Protein AF-A0A7G7MBT9-F1 (afdb_monomer_lite)

InterPro domains:
  IPR026935 Butirosin biosynthesis protein H, N-terminal [PF14399] (1-78)
  IPR032369 Domain of unknown function DUF4872 [PF16169] (89-266)

Radius of gyration: 23.24 Å; chains: 1; bounding box: 64×52×59 Å

Organism: NCBI:txid37331

Sequence (323 aa):
MTEQFSANLGIAEEMRCTDDPVLGWEWVRDELDAGRPVLCWAEMAELPYLRVKMRMSRHDIVVIGYDDDAGTVVVVDNDRAESQTIGRDDLARARSAVGFPMPTRHTCFRLGFPDALPDLRMAVARACAEAVHGMSDPVPSMGPTAAVGAAGVAAFVADLDLWAEQFPGAALDRALFSLQVFVEKAGTGGGLFRRLQADFLADVGGWLGDPVVLEAAQVYRRLAETWSQTAAAAVGPAPAVDRLLAAVRRIAAALPALELDGVRKLAAVGQRPGPDCSVAAATVELWRADLVVDGVRRVGVLSQCGPCRVLGHPGELDGDEVA

pLDDT: mean 83.78, std 21.51, range [24.75, 98.69]

Foldseek 3Di:
DVVLLCVLWVKDKDKDFALDLVVLVVVQVVCLVVLHKKKAFFFLLLDPPDPDNDGARRAIKIWFWDDPVVQWTWIDHDVDPDIDIDHVVSRSNRQQDQDPPGGRRSIIMDIHHDQFTPDLLSSLLSVLVVLLCCQPPNDDDDDDDPDGHLVSLVVVLVCLVCLCVVQPDVRLLVVLQVLLCQQPPPPCVHLNVLLVQLVVLCVSCVVVVPVLSPVLSVLSVVSRVLSNQLSVLSDDDDDSVCSSPVGNSVSSVCNSVSSVVSSVSSNVSNPDDDDDDDDDGDRPQPFDFDDQDPNMGGGDGPDPPDPPPPPDDDDDDDDDDDD

Structure (mmCIF, N/CA/C/O backbone):
data_AF-A0A7G7MBT9-F1
#
_entry.id   AF-A0A7G7MBT9-F1
#
loop_
_atom_site.group_PDB
_atom_site.id
_atom_site.type_symbol
_atom_site.label_atom_id
_atom_site.label_alt_id
_atom_site.label_comp_id
_atom_site.label_asym_id
_atom_site.label_entity_id
_atom_site.label_seq_id
_atom_site.pdbx_PDB_ins_code
_atom_site.Cartn_x
_atom_site.Cartn_y
_atom_site.Cartn_z
_atom_site.occupancy
_atom_site.B_iso_or_equiv
_atom_site.auth_seq_id
_atom_site.auth_comp_id
_atom_site.auth_asym_id
_atom_site.auth_atom_id
_atom_site.pdbx_PDB_model_num
ATOM 1 N N . MET A 1 1 ? 8.997 -5.703 0.461 1.00 70.38 1 MET A N 1
ATOM 2 C CA . MET A 1 1 ? 7.858 -5.821 -0.474 1.00 70.38 1 MET A CA 1
ATOM 3 C C . MET A 1 1 ? 8.353 -6.250 -1.849 1.00 70.38 1 MET A C 1
ATOM 5 O O . MET A 1 1 ? 7.983 -7.340 -2.253 1.00 70.38 1 MET A O 1
ATOM 9 N N . THR A 1 2 ? 9.228 -5.481 -2.513 1.00 83.75 2 THR A N 1
ATOM 10 C CA . THR A 1 2 ? 9.809 -5.829 -3.830 1.00 83.75 2 THR A CA 1
ATOM 11 C C . THR A 1 2 ? 10.476 -7.205 -3.860 1.00 83.75 2 THR A C 1
ATOM 13 O O . THR A 1 2 ? 10.191 -7.987 -4.759 1.00 83.75 2 THR A O 1
ATOM 16 N N . GLU A 1 3 ? 11.254 -7.544 -2.831 1.00 86.62 3 GLU A N 1
ATOM 17 C CA . GLU A 1 3 ? 11.905 -8.854 -2.690 1.00 86.62 3 GLU A CA 1
ATOM 18 C C . GLU A 1 3 ? 10.913 -10.026 -2.659 1.00 86.62 3 GLU A C 1
ATOM 20 O O . GLU A 1 3 ? 11.001 -10.943 -3.470 1.00 86.62 3 GLU A O 1
ATOM 25 N N . GLN A 1 4 ? 9.909 -9.972 -1.778 1.00 86.88 4 GLN A N 1
ATOM 26 C CA . GLN A 1 4 ? 8.868 -11.007 -1.673 1.00 86.88 4 GLN A CA 1
ATOM 27 C C . GLN A 1 4 ? 8.036 -11.118 -2.954 1.00 86.88 4 GLN A C 1
ATOM 29 O O . GLN A 1 4 ? 7.786 -12.217 -3.446 1.00 86.88 4 GLN A O 1
ATOM 34 N N . PHE A 1 5 ? 7.638 -9.979 -3.532 1.00 88.25 5 PHE A N 1
ATOM 35 C CA . PHE A 1 5 ? 6.946 -9.941 -4.821 1.00 88.25 5 PHE A CA 1
ATOM 36 C C . PHE A 1 5 ? 7.772 -10.639 -5.909 1.00 88.25 5 PHE A C 1
ATOM 38 O O . PHE A 1 5 ? 7.257 -11.502 -6.623 1.00 88.25 5 PHE A O 1
ATOM 45 N N . SER A 1 6 ? 9.065 -10.321 -5.981 1.00 91.75 6 SER A N 1
ATOM 46 C CA . SER A 1 6 ? 9.969 -10.875 -6.982 1.00 91.75 6 SER A CA 1
ATOM 47 C C . SER A 1 6 ? 10.186 -12.375 -6.776 1.00 91.75 6 SER A C 1
ATOM 49 O O . SER A 1 6 ? 10.012 -13.155 -7.712 1.00 91.75 6 SER A O 1
ATOM 51 N N . ALA A 1 7 ? 10.440 -12.813 -5.542 1.00 91.38 7 ALA A N 1
ATOM 52 C CA . ALA A 1 7 ? 10.605 -14.223 -5.194 1.00 91.38 7 ALA A CA 1
ATOM 53 C C . ALA A 1 7 ? 9.349 -15.062 -5.499 1.00 91.38 7 ALA A C 1
ATOM 55 O O . ALA A 1 7 ? 9.446 -16.163 -6.055 1.00 91.38 7 ALA A O 1
ATOM 56 N N . ASN A 1 8 ? 8.157 -14.537 -5.198 1.00 89.56 8 ASN A N 1
ATOM 57 C CA . ASN A 1 8 ? 6.888 -15.224 -5.451 1.00 89.56 8 ASN A CA 1
ATOM 58 C C . ASN A 1 8 ? 6.567 -15.384 -6.937 1.00 89.56 8 ASN A C 1
ATOM 60 O O . ASN A 1 8 ? 5.862 -16.331 -7.300 1.00 89.56 8 ASN A O 1
ATOM 64 N N . LEU A 1 9 ? 7.086 -14.494 -7.784 1.00 90.50 9 LEU A N 1
ATOM 65 C CA . LEU A 1 9 ? 6.863 -14.497 -9.230 1.00 90.50 9 LEU A CA 1
ATOM 66 C C . LEU A 1 9 ? 8.069 -14.987 -10.040 1.00 90.50 9 LEU A C 1
ATOM 68 O O . LEU A 1 9 ? 7.984 -15.047 -11.263 1.00 90.50 9 LEU A O 1
ATOM 72 N N . GLY A 1 10 ? 9.170 -15.367 -9.387 1.00 90.06 10 GLY A N 1
ATOM 73 C CA . GLY A 1 10 ? 10.395 -15.788 -10.071 1.00 90.06 10 GLY A CA 1
ATOM 74 C C . GLY A 1 10 ? 11.085 -14.657 -10.840 1.00 90.06 10 GLY A C 1
ATOM 75 O O . GLY A 1 10 ? 11.795 -14.924 -11.806 1.00 90.06 10 GLY A O 1
ATOM 76 N N . ILE A 1 11 ? 10.862 -13.406 -10.438 1.00 91.94 11 ILE A N 1
ATOM 77 C CA . ILE A 1 11 ? 11.528 -12.231 -11.002 1.00 91.94 11 ILE A CA 1
ATOM 78 C C . ILE A 1 11 ? 12.916 -12.140 -10.367 1.00 91.94 11 ILE A C 1
ATOM 80 O O . ILE A 1 11 ? 13.050 -12.145 -9.143 1.00 91.94 11 ILE A O 1
ATOM 84 N N . ALA A 1 12 ? 13.953 -12.058 -11.196 1.00 92.06 12 ALA A N 1
ATOM 85 C CA . ALA A 1 12 ? 15.297 -11.762 -10.725 1.00 92.06 12 ALA A CA 1
ATOM 86 C C . ALA A 1 12 ? 15.356 -10.292 -10.293 1.00 92.06 12 ALA A C 1
ATOM 88 O O . ALA A 1 12 ? 15.112 -9.400 -11.103 1.00 92.06 12 ALA A O 1
ATOM 89 N N . GLU A 1 13 ? 15.676 -10.041 -9.030 1.00 93.19 13 GLU A N 1
ATOM 90 C CA . GLU A 1 13 ? 15.805 -8.693 -8.481 1.00 93.19 13 GLU A CA 1
ATOM 91 C C . GLU A 1 13 ? 17.275 -8.384 -8.191 1.00 93.19 13 GLU A C 1
ATOM 93 O O . GLU A 1 13 ? 17.976 -9.158 -7.538 1.00 93.19 13 GLU A O 1
ATOM 98 N N . GLU A 1 14 ? 17.725 -7.209 -8.622 1.00 94.19 14 GLU A N 1
ATOM 99 C CA . GLU A 1 14 ? 18.968 -6.607 -8.151 1.00 94.19 14 GLU A CA 1
ATOM 100 C C . GLU A 1 14 ? 18.693 -5.176 -7.669 1.00 94.19 14 GLU A C 1
ATOM 102 O O . GLU A 1 14 ? 18.406 -4.281 -8.471 1.00 94.19 14 GLU A O 1
ATOM 107 N N . MET A 1 15 ? 18.805 -4.943 -6.357 1.00 95.00 15 MET A N 1
ATOM 108 C CA . MET A 1 15 ? 18.776 -3.596 -5.785 1.00 95.00 15 MET A CA 1
ATOM 109 C C . MET A 1 15 ? 20.166 -2.962 -5.887 1.00 95.00 15 MET A C 1
ATOM 111 O O . MET A 1 15 ? 21.130 -3.448 -5.291 1.00 95.00 15 MET A O 1
ATOM 115 N N . ARG A 1 16 ? 20.265 -1.832 -6.588 1.00 96.06 16 ARG A N 1
ATOM 116 C CA . ARG A 1 16 ? 21.493 -1.033 -6.681 1.00 96.06 16 ARG A CA 1
ATOM 117 C C . ARG A 1 16 ? 21.311 0.311 -6.004 1.00 96.06 16 ARG A C 1
ATOM 119 O O . ARG A 1 16 ? 20.288 0.957 -6.195 1.00 96.06 16 ARG A O 1
ATOM 126 N N . CYS A 1 17 ? 22.327 0.758 -5.271 1.00 96.69 17 CYS A N 1
ATOM 127 C CA . CYS A 1 17 ? 22.367 2.080 -4.650 1.00 96.69 17 CYS A CA 1
ATOM 128 C C . CYS A 1 17 ? 23.759 2.708 -4.801 1.00 96.69 17 CYS A C 1
ATOM 130 O O . CYS A 1 17 ? 24.774 2.012 -4.780 1.00 96.69 17 CYS A O 1
ATOM 132 N N . THR A 1 18 ? 23.804 4.025 -4.973 1.00 97.25 18 THR A N 1
ATOM 133 C CA . THR A 1 18 ? 25.029 4.813 -5.130 1.00 97.25 18 THR A CA 1
ATOM 134 C C . THR A 1 18 ? 24.791 6.258 -4.700 1.00 97.25 18 THR A C 1
ATOM 136 O O . THR A 1 18 ? 23.705 6.798 -4.882 1.00 97.25 18 THR A O 1
ATOM 139 N N . ASP A 1 19 ? 25.812 6.906 -4.148 1.00 95.38 19 ASP A N 1
ATOM 140 C CA . ASP A 1 19 ? 25.773 8.349 -3.880 1.00 95.38 19 ASP A CA 1
ATOM 141 C C . ASP A 1 19 ? 26.256 9.175 -5.094 1.00 95.38 19 ASP A C 1
ATOM 143 O O . ASP A 1 19 ? 26.209 10.401 -5.062 1.00 95.38 19 ASP A O 1
ATOM 147 N N . ASP A 1 20 ? 26.707 8.512 -6.169 1.00 95.81 20 ASP A N 1
ATOM 148 C CA . ASP A 1 20 ? 27.117 9.144 -7.427 1.00 95.81 20 ASP A CA 1
ATOM 149 C C . ASP A 1 20 ? 25.905 9.337 -8.366 1.00 95.81 20 ASP A C 1
ATOM 151 O O . ASP A 1 20 ? 25.348 8.346 -8.860 1.00 95.81 20 ASP A O 1
ATOM 155 N N . PRO A 1 21 ? 25.494 10.588 -8.652 1.00 93.69 21 PRO A N 1
ATOM 156 C CA . PRO A 1 21 ? 24.334 10.869 -9.491 1.00 93.69 21 PRO A CA 1
ATOM 157 C C . PRO A 1 21 ? 24.534 10.480 -10.960 1.00 93.69 21 PRO A C 1
ATOM 159 O O . PRO A 1 21 ? 23.553 10.155 -11.631 1.00 93.69 21 PRO A O 1
ATOM 162 N N . VAL A 1 22 ? 25.772 10.495 -11.466 1.00 95.75 22 VAL A N 1
ATOM 163 C CA . VAL A 1 22 ? 26.076 10.111 -12.852 1.00 95.75 22 VAL A CA 1
ATOM 164 C C . VAL A 1 22 ? 25.894 8.609 -12.995 1.00 95.75 22 VAL A C 1
ATOM 166 O O . VAL A 1 22 ? 25.092 8.169 -13.816 1.00 95.75 22 VAL A O 1
ATOM 169 N N . LEU A 1 23 ? 26.533 7.829 -12.122 1.00 97.19 23 LEU A N 1
ATOM 170 C CA . LEU A 1 23 ? 26.403 6.372 -12.120 1.00 97.19 23 LEU A CA 1
ATOM 171 C C . LEU A 1 23 ? 24.951 5.923 -11.878 1.00 97.19 23 LEU A C 1
ATOM 173 O O . LEU A 1 23 ? 24.455 5.005 -12.532 1.00 97.19 23 LEU A O 1
ATOM 177 N N . GLY A 1 24 ? 24.249 6.585 -10.952 1.00 96.50 24 GLY A N 1
ATOM 178 C CA . GLY A 1 24 ? 22.849 6.287 -10.651 1.00 96.50 24 GLY A CA 1
ATOM 179 C C . GLY A 1 24 ? 21.911 6.535 -11.837 1.00 96.50 24 GLY A C 1
ATOM 180 O O . GLY A 1 24 ? 20.930 5.805 -12.002 1.00 96.50 24 GLY A O 1
ATOM 181 N N . TRP A 1 25 ? 22.214 7.536 -12.670 1.00 97.12 25 TRP A N 1
ATOM 182 C CA . TRP A 1 25 ? 21.501 7.786 -13.922 1.00 97.12 25 TRP A CA 1
ATOM 183 C C . TRP A 1 25 ? 21.882 6.788 -15.018 1.00 97.12 25 TRP A C 1
ATOM 185 O O . TRP A 1 25 ? 20.989 6.252 -15.672 1.00 97.12 25 TRP A O 1
ATOM 195 N N . GLU A 1 26 ? 23.171 6.481 -15.184 1.00 97.25 26 GLU A N 1
ATOM 196 C CA . GLU A 1 26 ? 23.648 5.492 -16.160 1.00 97.25 26 GLU A CA 1
ATOM 197 C C . GLU A 1 26 ? 22.953 4.145 -15.975 1.00 97.25 26 GLU A C 1
ATOM 199 O O . GLU A 1 26 ? 22.428 3.593 -16.937 1.00 97.25 26 GLU A O 1
ATOM 204 N N . TRP A 1 27 ? 22.818 3.664 -14.735 1.00 97.12 27 TRP A N 1
ATOM 205 C CA . TRP A 1 27 ? 22.122 2.404 -14.476 1.00 97.12 27 TRP A CA 1
ATOM 206 C C . TRP A 1 27 ? 20.670 2.378 -14.929 1.00 97.12 27 TRP A C 1
ATOM 208 O O . TRP A 1 27 ? 20.181 1.297 -15.248 1.00 97.12 27 TRP A O 1
ATOM 218 N N . VAL A 1 28 ? 19.989 3.521 -14.904 1.00 96.50 28 VAL A N 1
ATOM 219 C CA . VAL A 1 28 ? 18.586 3.649 -15.314 1.00 96.50 28 VAL A CA 1
ATOM 220 C C . VAL A 1 28 ? 18.502 3.753 -16.822 1.00 96.50 28 VAL A C 1
ATOM 222 O O . VAL A 1 28 ? 17.695 3.060 -17.431 1.00 96.50 28 VAL A O 1
ATOM 225 N N . ARG A 1 29 ? 19.366 4.575 -17.422 1.00 96.12 29 ARG A N 1
ATOM 226 C CA . ARG A 1 29 ? 19.470 4.705 -18.872 1.00 96.12 29 ARG A CA 1
ATOM 227 C C . ARG A 1 29 ? 19.763 3.356 -19.524 1.00 96.12 29 ARG A C 1
ATOM 229 O O . ARG A 1 29 ? 19.062 2.999 -20.457 1.00 96.12 29 ARG A O 1
ATOM 236 N N . ASP A 1 30 ? 20.711 2.586 -18.992 1.00 95.56 30 ASP A N 1
ATOM 237 C CA . ASP A 1 30 ? 21.081 1.272 -19.533 1.00 95.56 30 ASP A CA 1
ATOM 238 C C . ASP A 1 30 ? 19.894 0.293 -19.570 1.00 95.56 30 ASP A C 1
ATOM 240 O O . ASP A 1 30 ? 19.746 -0.485 -20.511 1.00 95.56 30 ASP A O 1
ATOM 244 N N . GLU A 1 31 ? 19.034 0.317 -18.548 1.00 94.56 31 GLU A N 1
ATOM 245 C CA . GLU A 1 31 ? 17.829 -0.518 -18.509 1.00 94.56 31 GLU A CA 1
ATOM 246 C C . GLU A 1 31 ? 16.772 -0.023 -19.504 1.00 94.56 31 GLU A C 1
ATOM 248 O O . GLU A 1 31 ? 16.199 -0.834 -20.231 1.00 94.56 31 GLU A O 1
ATOM 253 N N . LEU A 1 32 ? 16.562 1.295 -19.592 1.00 94.19 32 LEU A N 1
ATOM 254 C CA . LEU A 1 32 ? 15.629 1.908 -20.543 1.00 94.19 32 LEU A CA 1
ATOM 255 C C . LEU A 1 32 ? 16.058 1.684 -21.998 1.00 94.19 32 LEU A C 1
ATOM 257 O O . LEU A 1 32 ? 15.215 1.370 -22.835 1.00 94.19 32 LEU A O 1
ATOM 261 N N . ASP A 1 33 ? 17.354 1.786 -22.294 1.00 93.44 33 ASP A N 1
ATOM 262 C CA . ASP A 1 33 ? 17.940 1.483 -23.606 1.00 93.44 33 ASP A CA 1
ATOM 263 C C . ASP A 1 33 ? 17.834 -0.003 -23.954 1.00 93.44 33 ASP A C 1
ATOM 265 O O . ASP A 1 33 ? 17.738 -0.367 -25.124 1.00 93.44 33 ASP A O 1
ATOM 269 N N . ALA A 1 34 ? 17.796 -0.868 -22.942 1.00 90.00 34 ALA A N 1
ATOM 270 C CA . ALA A 1 34 ? 17.477 -2.279 -23.101 1.00 90.00 34 ALA A CA 1
ATOM 271 C C . ALA A 1 34 ? 15.962 -2.564 -23.042 1.00 90.00 34 ALA A C 1
ATOM 273 O O . ALA A 1 34 ? 15.555 -3.728 -22.977 1.00 90.00 34 ALA A O 1
ATOM 274 N N . GLY A 1 35 ? 15.133 -1.515 -23.046 1.00 87.25 35 GLY A N 1
ATOM 275 C CA . GLY A 1 35 ? 13.684 -1.599 -23.132 1.00 87.25 35 GLY A CA 1
ATOM 276 C C . GLY A 1 35 ? 12.972 -2.055 -21.869 1.00 87.25 35 GLY A C 1
ATOM 277 O O . GLY A 1 35 ? 11.859 -2.575 -21.956 1.00 87.25 35 GLY A O 1
ATOM 278 N N . ARG A 1 36 ? 13.599 -1.901 -20.702 1.00 88.50 36 ARG A N 1
ATOM 279 C CA . ARG A 1 36 ? 13.040 -2.305 -19.410 1.00 88.50 36 ARG A CA 1
ATOM 280 C C . ARG A 1 36 ? 12.703 -1.079 -18.561 1.00 88.50 36 ARG A C 1
ATOM 282 O O . ARG A 1 36 ? 13.546 -0.196 -18.407 1.00 88.50 36 ARG A O 1
ATOM 289 N N . PRO A 1 37 ? 11.487 -1.004 -17.992 1.00 92.75 37 PRO A N 1
ATOM 290 C CA . PRO A 1 37 ? 11.142 0.059 -17.063 1.00 92.75 37 PRO A CA 1
ATOM 291 C C . PRO A 1 37 ? 11.898 -0.137 -15.742 1.00 92.75 37 PRO A C 1
ATOM 293 O O . PRO A 1 37 ? 12.189 -1.266 -15.345 1.00 92.75 37 PRO A O 1
ATOM 296 N N . VAL A 1 38 ? 12.201 0.957 -15.042 1.00 94.69 38 VAL A N 1
ATOM 297 C CA . VAL A 1 38 ? 13.076 0.925 -13.860 1.00 94.69 38 VAL A CA 1
ATOM 298 C C . VAL A 1 38 ? 12.351 1.448 -12.634 1.00 94.69 38 VAL A C 1
ATOM 300 O O . VAL A 1 38 ? 12.025 2.634 -12.556 1.00 94.69 38 VAL A O 1
ATOM 303 N N . LEU A 1 39 ? 12.156 0.581 -11.643 1.00 95.56 39 LEU A N 1
ATOM 304 C CA . LEU A 1 39 ? 11.659 0.976 -10.329 1.00 95.56 39 LEU A CA 1
ATOM 305 C C . LEU A 1 39 ? 12.761 1.725 -9.569 1.00 95.56 39 LEU A C 1
ATOM 307 O O . LEU A 1 39 ? 13.894 1.249 -9.477 1.00 95.56 39 LEU A O 1
ATOM 311 N N . CYS A 1 40 ? 12.444 2.897 -9.031 1.00 96.12 40 CYS A N 1
ATOM 312 C CA . CYS A 1 40 ? 13.384 3.767 -8.329 1.00 96.12 40 CYS A CA 1
ATOM 313 C C . CYS A 1 40 ? 12.779 4.295 -7.030 1.00 96.12 40 CYS A C 1
ATOM 315 O O . CYS A 1 40 ? 11.597 4.632 -6.991 1.00 96.12 40 CYS A O 1
ATOM 317 N N . TRP A 1 41 ? 13.621 4.478 -6.012 1.00 96.00 41 TRP A N 1
ATOM 318 C CA . TRP A 1 41 ? 13.255 5.300 -4.859 1.00 96.00 41 TRP A CA 1
ATOM 319 C C . TRP A 1 41 ? 13.385 6.779 -5.188 1.00 96.00 41 TRP A C 1
ATOM 321 O O . TRP A 1 41 ? 14.394 7.214 -5.744 1.00 96.00 41 TRP A O 1
ATOM 331 N N . ALA A 1 42 ? 12.393 7.553 -4.772 1.00 94.81 42 ALA A N 1
ATOM 332 C CA . ALA A 1 42 ? 12.352 8.999 -4.871 1.00 94.81 42 ALA A CA 1
ATOM 333 C C . ALA A 1 42 ? 11.829 9.622 -3.565 1.00 94.81 42 ALA A C 1
ATOM 335 O O . ALA A 1 42 ? 11.160 8.979 -2.758 1.00 94.81 42 ALA A O 1
ATOM 336 N N . GLU A 1 43 ? 12.142 10.897 -3.357 1.00 94.06 43 GLU A N 1
ATOM 337 C CA . GLU A 1 43 ? 11.547 11.751 -2.330 1.00 94.06 43 GLU A CA 1
ATOM 338 C C . GLU A 1 43 ? 10.301 12.447 -2.880 1.00 94.06 43 GLU A C 1
ATOM 340 O O . GLU A 1 43 ? 10.390 13.254 -3.810 1.00 94.06 43 GLU A O 1
ATOM 345 N N . MET A 1 44 ? 9.145 12.174 -2.269 1.00 91.44 44 MET A N 1
ATOM 346 C CA . MET A 1 44 ? 7.852 12.742 -2.671 1.00 91.44 44 MET A CA 1
ATOM 347 C C . MET A 1 44 ? 7.879 14.272 -2.766 1.00 91.44 44 MET A C 1
ATOM 349 O O . MET A 1 44 ? 7.309 14.850 -3.692 1.00 91.44 44 MET A O 1
ATOM 353 N N . ALA A 1 45 ? 8.547 14.946 -1.824 1.00 91.38 45 ALA A N 1
ATOM 354 C CA . ALA A 1 45 ? 8.580 16.408 -1.783 1.00 91.38 45 ALA A CA 1
ATOM 355 C C . ALA A 1 45 ? 9.263 17.034 -3.018 1.00 91.38 45 ALA A C 1
ATOM 357 O O . ALA A 1 45 ? 8.878 18.128 -3.448 1.00 91.38 45 ALA A O 1
ATOM 358 N N . GLU A 1 46 ? 10.226 16.330 -3.613 1.00 93.75 46 GLU A N 1
ATOM 359 C CA . GLU A 1 46 ? 10.986 16.787 -4.783 1.00 93.75 46 GLU A CA 1
ATOM 360 C C . GLU A 1 46 ? 10.261 16.497 -6.109 1.00 93.75 46 GLU A C 1
ATOM 362 O O . GLU A 1 46 ? 10.603 17.084 -7.133 1.00 93.75 46 GLU A O 1
ATOM 367 N N . LEU A 1 47 ? 9.224 15.648 -6.110 1.00 93.94 47 LEU A N 1
ATOM 368 C CA . LEU A 1 47 ? 8.453 15.340 -7.316 1.00 93.94 47 LEU A CA 1
ATOM 369 C C . LEU A 1 47 ? 7.525 16.519 -7.681 1.00 93.94 47 LEU A C 1
ATOM 371 O O . LEU A 1 47 ? 6.652 16.900 -6.887 1.00 93.94 47 LEU A O 1
ATOM 375 N N . PRO A 1 48 ? 7.673 17.128 -8.876 1.00 93.44 48 PRO A N 1
ATOM 376 C CA . PRO A 1 48 ? 7.002 18.387 -9.212 1.00 93.44 48 PRO A CA 1
ATOM 377 C C . PRO A 1 48 ? 5.495 18.230 -9.449 1.00 93.44 48 PRO A C 1
ATOM 379 O O . PRO A 1 48 ? 4.739 19.175 -9.232 1.00 93.44 48 PRO A O 1
ATOM 382 N N . TYR A 1 49 ? 5.038 17.038 -9.837 1.00 91.94 49 TYR A N 1
ATOM 383 C CA . TYR A 1 49 ? 3.622 16.759 -10.088 1.00 91.94 49 TYR A CA 1
ATOM 384 C C . TYR A 1 49 ? 2.822 16.450 -8.815 1.00 91.94 49 TYR A C 1
ATOM 386 O O . TYR A 1 49 ? 1.587 16.492 -8.848 1.00 91.94 49 TYR A O 1
ATOM 394 N N . LEU A 1 50 ? 3.471 16.144 -7.685 1.00 89.12 50 LEU A N 1
ATOM 395 C CA . LEU A 1 50 ? 2.779 15.910 -6.417 1.00 89.12 50 LEU A CA 1
ATOM 396 C C . LEU A 1 50 ? 2.451 17.240 -5.731 1.00 89.12 50 LEU A C 1
ATOM 398 O O . LEU A 1 50 ? 3.328 18.058 -5.442 1.00 89.12 50 LEU A O 1
ATOM 402 N N . ARG A 1 51 ? 1.158 17.440 -5.436 1.00 82.94 51 ARG A N 1
ATOM 403 C CA . ARG A 1 51 ? 0.676 18.589 -4.647 1.00 82.94 51 ARG A CA 1
ATOM 404 C C . ARG A 1 51 ? 1.065 18.460 -3.175 1.00 82.94 51 ARG A C 1
ATOM 406 O O . ARG A 1 51 ? 1.336 19.458 -2.517 1.00 82.94 51 ARG A O 1
ATOM 413 N N . VAL A 1 52 ? 1.074 17.231 -2.664 1.00 77.62 52 VAL A N 1
ATOM 414 C CA . VAL A 1 52 ? 1.489 16.920 -1.296 1.00 77.62 52 VAL A CA 1
ATOM 415 C C . VAL A 1 52 ? 3.013 16.953 -1.227 1.00 77.62 52 VAL A C 1
ATOM 417 O O . VAL A 1 52 ? 3.684 16.289 -2.007 1.00 77.62 52 VAL A O 1
ATOM 420 N N . LYS A 1 53 ? 3.557 17.723 -0.280 1.00 79.94 53 LYS A N 1
ATOM 421 C CA . LYS A 1 53 ? 5.005 17.881 -0.049 1.00 79.94 53 LYS A CA 1
ATOM 422 C C . LYS A 1 53 ? 5.470 17.212 1.245 1.00 79.94 53 LYS A C 1
ATOM 424 O O . LYS A 1 53 ? 6.352 17.708 1.941 1.00 79.94 53 LYS A O 1
ATOM 429 N N . MET A 1 54 ? 4.832 16.094 1.585 1.00 82.69 54 MET A N 1
ATOM 430 C CA . MET A 1 54 ? 5.296 15.213 2.654 1.00 82.69 54 MET A CA 1
ATOM 431 C C . MET A 1 54 ? 6.673 14.662 2.280 1.00 82.69 54 MET A C 1
ATOM 433 O O . MET A 1 54 ? 6.907 14.363 1.113 1.00 82.69 54 MET A O 1
ATOM 437 N N . ARG A 1 55 ? 7.573 14.536 3.260 1.00 85.56 55 ARG A N 1
ATOM 438 C CA . ARG A 1 55 ? 8.878 13.910 3.041 1.00 85.56 55 ARG A CA 1
ATOM 439 C C . ARG A 1 55 ? 8.792 12.404 3.271 1.00 85.56 55 ARG A C 1
ATOM 441 O O . ARG A 1 55 ? 8.484 11.978 4.384 1.00 85.56 55 ARG A O 1
ATOM 448 N N . MET A 1 56 ? 9.037 11.632 2.220 1.00 86.75 56 MET A N 1
ATOM 449 C CA . MET A 1 56 ? 9.120 10.176 2.227 1.00 86.75 56 MET A CA 1
ATOM 450 C C . MET A 1 56 ? 10.086 9.744 1.118 1.00 86.75 56 MET A C 1
ATOM 452 O O . MET A 1 56 ? 9.743 9.730 -0.060 1.00 86.75 56 MET A O 1
ATOM 456 N N . SER A 1 57 ? 11.316 9.426 1.512 1.00 88.12 57 SER A N 1
ATOM 457 C CA . SER A 1 57 ? 12.461 9.134 0.641 1.00 88.12 57 SER A CA 1
ATOM 458 C C . SER A 1 57 ? 12.515 7.688 0.127 1.00 88.12 57 SER A C 1
ATOM 460 O O . SER A 1 57 ? 13.4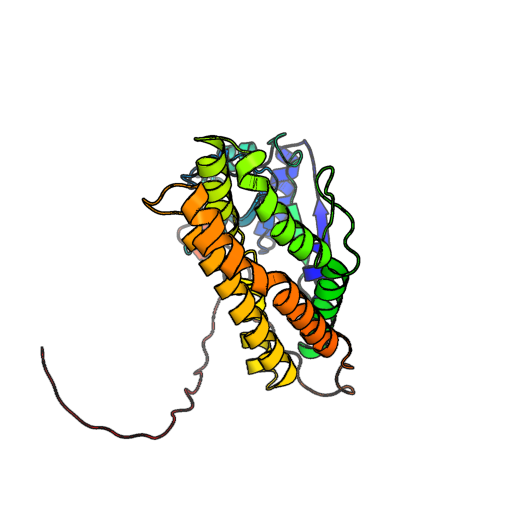88 7.287 -0.501 1.00 88.12 57 SER A O 1
ATOM 462 N N . ARG A 1 58 ? 11.490 6.880 0.402 1.00 88.75 58 ARG A N 1
ATOM 463 C CA . ARG A 1 58 ? 11.299 5.531 -0.158 1.00 88.75 58 ARG A CA 1
ATOM 464 C C . ARG A 1 58 ? 9.998 5.452 -0.956 1.00 88.75 58 ARG A C 1
ATOM 466 O O . ARG A 1 58 ? 9.292 4.452 -0.895 1.00 88.75 58 ARG A O 1
ATOM 473 N N . HIS A 1 59 ? 9.647 6.535 -1.644 1.00 91.88 59 HIS A N 1
ATOM 474 C CA . HIS A 1 59 ? 8.513 6.534 -2.556 1.00 91.88 59 HIS A CA 1
ATOM 475 C C . HIS A 1 59 ? 8.922 5.868 -3.861 1.00 91.88 59 HIS A C 1
ATOM 477 O O . HIS A 1 59 ? 9.916 6.255 -4.474 1.00 91.88 59 HIS A O 1
ATOM 483 N N . ASP A 1 60 ? 8.183 4.839 -4.244 1.00 92.06 60 ASP A N 1
ATOM 484 C CA . ASP A 1 60 ? 8.473 4.029 -5.417 1.00 92.06 60 ASP A CA 1
ATOM 485 C C . ASP A 1 60 ? 7.869 4.679 -6.668 1.00 92.06 60 ASP A C 1
ATOM 487 O O . ASP A 1 60 ? 6.656 4.858 -6.761 1.00 92.06 60 ASP A O 1
ATOM 491 N N . ILE A 1 61 ? 8.717 5.000 -7.646 1.00 95.06 61 ILE A N 1
ATOM 492 C CA . ILE A 1 61 ? 8.306 5.453 -8.983 1.00 95.06 61 ILE A CA 1
ATOM 493 C C . ILE A 1 61 ? 8.897 4.536 -10.049 1.00 95.06 61 ILE A C 1
ATOM 495 O O . ILE A 1 61 ? 9.980 3.976 -9.865 1.00 95.06 61 ILE A O 1
ATOM 499 N N . VAL A 1 62 ? 8.234 4.424 -11.196 1.00 95.50 62 VAL A N 1
ATOM 500 C CA . VAL A 1 62 ? 8.752 3.661 -12.338 1.00 95.50 62 VAL A CA 1
ATOM 501 C C . VAL A 1 62 ? 9.164 4.624 -13.442 1.00 95.50 62 VAL A C 1
ATOM 503 O O . VAL A 1 62 ? 8.331 5.344 -13.982 1.00 95.50 62 VAL A O 1
ATOM 506 N N . VAL A 1 63 ? 10.446 4.643 -13.801 1.00 96.69 63 VAL A N 1
ATOM 507 C CA . VAL A 1 63 ? 10.938 5.394 -14.964 1.00 96.69 63 VAL A CA 1
ATOM 508 C C . VAL A 1 63 ? 10.721 4.541 -16.210 1.00 96.69 63 VAL A C 1
ATOM 510 O O . VAL A 1 63 ? 11.117 3.376 -16.232 1.00 96.69 63 VAL A O 1
ATOM 513 N N . ILE A 1 64 ? 10.088 5.109 -17.237 1.00 95.88 64 ILE A N 1
ATOM 514 C CA . ILE A 1 64 ? 9.694 4.381 -18.460 1.00 95.88 64 ILE A CA 1
ATOM 515 C C . ILE A 1 64 ? 10.250 4.990 -19.750 1.00 95.88 64 ILE A C 1
ATOM 517 O O . ILE A 1 64 ? 10.020 4.453 -20.833 1.00 95.88 64 ILE A O 1
ATOM 521 N N . GLY A 1 65 ? 10.949 6.120 -19.658 1.00 95.25 65 GLY A N 1
ATOM 522 C CA . GLY A 1 65 ? 11.484 6.807 -20.824 1.00 95.25 65 GLY A CA 1
ATOM 523 C C . GLY A 1 65 ? 12.252 8.070 -20.477 1.00 95.25 65 GLY A C 1
ATOM 524 O O . GLY A 1 65 ? 12.185 8.564 -19.347 1.00 95.25 65 GLY A O 1
ATOM 525 N N . TYR A 1 66 ? 12.976 8.595 -21.459 1.00 97.06 66 TYR A N 1
ATOM 526 C CA . TYR A 1 66 ? 13.720 9.844 -21.344 1.00 97.06 66 TYR A CA 1
ATOM 527 C C . TYR A 1 66 ? 13.942 10.495 -22.714 1.00 97.06 66 TYR A C 1
ATOM 529 O O . TYR A 1 66 ? 13.812 9.847 -23.756 1.00 97.06 66 TYR A O 1
ATOM 537 N N . ASP A 1 67 ? 14.265 11.783 -22.683 1.00 95.75 67 ASP A N 1
ATOM 538 C CA . ASP A 1 67 ? 14.672 12.594 -23.827 1.00 95.75 67 ASP A CA 1
ATOM 539 C C . ASP A 1 67 ? 15.918 13.392 -23.416 1.00 95.75 67 ASP A C 1
ATOM 541 O O . ASP A 1 67 ? 15.855 14.249 -22.527 1.00 95.75 67 ASP A O 1
ATOM 545 N N . ASP A 1 68 ? 17.062 13.064 -24.020 1.00 92.38 68 ASP A N 1
ATOM 546 C CA . ASP A 1 68 ? 18.340 13.709 -23.709 1.00 92.38 68 ASP A CA 1
ATOM 547 C C . ASP A 1 68 ? 18.423 15.144 -24.238 1.00 92.38 68 ASP A C 1
ATOM 549 O O . ASP A 1 68 ? 19.014 15.990 -23.561 1.00 92.38 68 ASP A O 1
ATOM 553 N N . ASP A 1 69 ? 17.806 15.426 -25.389 1.00 93.50 69 ASP A N 1
ATOM 554 C CA . ASP A 1 69 ? 17.825 16.747 -26.022 1.00 93.50 69 ASP A CA 1
ATOM 555 C C . ASP A 1 69 ? 16.959 17.728 -25.223 1.00 93.50 69 ASP A C 1
ATOM 557 O O . ASP A 1 69 ? 17.359 18.866 -24.965 1.00 93.50 69 ASP A O 1
ATOM 561 N N . ALA A 1 70 ? 15.791 17.269 -24.768 1.00 94.38 70 ALA A N 1
ATOM 562 C CA . ALA A 1 70 ? 14.906 18.042 -23.902 1.00 94.38 70 ALA A CA 1
ATOM 563 C C . ALA A 1 70 ? 15.337 18.024 -22.422 1.00 94.38 70 ALA A C 1
ATOM 565 O O . ALA A 1 70 ? 14.847 18.830 -21.630 1.00 94.38 70 ALA A O 1
ATOM 566 N N . GLY A 1 71 ? 16.219 17.103 -22.021 1.00 95.94 71 GLY A N 1
ATOM 567 C CA . GLY A 1 71 ? 16.627 16.918 -20.627 1.00 95.94 71 GLY A CA 1
ATOM 568 C C . GLY A 1 71 ? 15.482 16.454 -19.721 1.00 95.94 71 GLY A C 1
ATOM 569 O O . GLY A 1 71 ? 15.397 16.883 -18.566 1.00 95.94 71 GLY A O 1
ATOM 570 N N . THR A 1 72 ? 14.589 15.600 -20.230 1.00 97.69 72 THR A N 1
ATOM 571 C CA . THR A 1 72 ? 13.384 15.149 -19.513 1.00 97.69 72 THR A CA 1
ATOM 572 C C . THR A 1 72 ? 13.328 13.637 -19.332 1.00 97.69 72 THR A C 1
ATOM 574 O O . THR A 1 72 ? 13.987 12.873 -20.034 1.00 97.69 72 THR A O 1
ATOM 577 N N . VAL A 1 73 ? 12.529 13.201 -18.361 1.00 97.81 73 VAL A N 1
ATOM 578 C CA . VAL A 1 73 ? 12.269 11.792 -18.044 1.00 97.81 73 VAL A CA 1
ATOM 579 C C . VAL A 1 73 ? 10.775 11.567 -17.863 1.00 97.81 73 VAL A C 1
ATOM 581 O O . VAL A 1 73 ? 10.060 12.450 -17.384 1.00 97.81 73 VAL A O 1
ATOM 584 N N . VAL A 1 74 ? 10.303 10.383 -18.242 1.00 97.69 74 VAL A N 1
ATOM 585 C CA . VAL A 1 74 ? 8.903 9.971 -18.116 1.00 97.69 74 VAL A CA 1
ATOM 586 C C . VAL A 1 74 ? 8.784 8.960 -16.983 1.00 97.69 74 VAL A C 1
ATOM 588 O O . VAL A 1 74 ? 9.478 7.940 -16.980 1.00 97.69 74 VAL A O 1
ATOM 591 N N . VAL A 1 75 ? 7.900 9.240 -16.027 1.00 96.69 75 VAL A N 1
ATOM 592 C CA . VAL A 1 75 ? 7.692 8.428 -14.824 1.00 96.69 75 VAL A CA 1
ATOM 593 C C . VAL A 1 75 ? 6.227 8.033 -14.656 1.00 96.69 75 VAL A C 1
ATOM 595 O O . VAL A 1 75 ? 5.324 8.789 -15.010 1.00 96.69 75 VAL A O 1
ATOM 598 N N . VAL A 1 76 ? 5.991 6.852 -14.099 1.00 94.31 76 VAL A N 1
ATOM 599 C CA . VAL A 1 76 ? 4.684 6.361 -13.651 1.00 94.31 76 VAL A CA 1
ATOM 600 C C . VAL A 1 76 ? 4.706 6.294 -12.128 1.00 94.31 76 VAL A C 1
ATOM 602 O O . VAL A 1 76 ? 5.700 5.867 -11.536 1.00 94.31 76 VAL A O 1
ATOM 605 N N . ASP A 1 77 ? 3.619 6.741 -11.509 1.00 90.94 77 ASP A N 1
ATOM 606 C CA . ASP A 1 77 ? 3.470 6.845 -10.059 1.00 90.94 77 ASP A CA 1
ATOM 607 C C . ASP A 1 77 ? 2.062 6.379 -9.646 1.00 90.94 77 ASP A C 1
ATOM 609 O O . ASP A 1 77 ? 1.117 6.478 -10.428 1.00 90.94 77 ASP A O 1
ATOM 613 N N . ASN A 1 78 ? 1.919 5.858 -8.430 1.00 77.25 78 ASN A N 1
ATOM 614 C CA . ASN A 1 78 ? 0.722 5.178 -7.933 1.00 77.25 78 ASN A CA 1
ATOM 615 C C . ASN A 1 78 ? -0.512 6.086 -7.765 1.00 77.25 78 ASN A C 1
ATOM 617 O O . ASN A 1 78 ? -1.636 5.588 -7.762 1.00 77.25 78 ASN A O 1
ATOM 621 N N . ASP A 1 79 ? -0.323 7.399 -7.632 1.00 71.31 79 ASP A N 1
ATOM 622 C CA . ASP A 1 79 ? -1.398 8.376 -7.400 1.00 71.31 79 ASP A CA 1
ATOM 623 C C . ASP A 1 79 ? -1.986 8.935 -8.713 1.00 71.31 79 ASP A C 1
ATOM 625 O O . ASP A 1 79 ? -2.797 9.866 -8.694 1.00 71.31 79 ASP A O 1
ATOM 629 N N . ARG A 1 80 ? -1.550 8.434 -9.881 1.00 79.19 80 ARG A N 1
ATOM 630 C CA . ARG A 1 80 ? -1.936 8.977 -11.195 1.00 79.19 80 ARG A CA 1
ATOM 631 C C . ARG A 1 80 ? -2.160 7.888 -12.233 1.00 79.19 80 ARG A C 1
ATOM 633 O O . ARG A 1 80 ? -1.401 6.933 -12.322 1.00 79.19 80 ARG A O 1
ATOM 640 N N . ALA A 1 81 ? -3.189 8.075 -13.057 1.00 81.62 81 ALA A N 1
ATOM 641 C CA . ALA A 1 81 ? -3.448 7.190 -14.188 1.00 81.62 81 ALA A CA 1
ATOM 642 C C . ALA A 1 81 ? -2.458 7.449 -15.337 1.00 81.62 81 ALA A C 1
ATOM 644 O O . ALA A 1 81 ? -2.038 6.522 -16.025 1.00 81.62 81 ALA A O 1
ATOM 645 N N . GLU A 1 82 ? -2.078 8.709 -15.545 1.00 90.19 82 GLU A N 1
ATOM 646 C CA . GLU A 1 82 ? -1.196 9.123 -16.628 1.00 90.19 82 GLU A CA 1
ATOM 647 C C . GLU A 1 82 ? 0.274 9.175 -16.197 1.00 90.19 82 GLU A C 1
ATOM 649 O O . GLU A 1 82 ? 0.615 9.619 -15.095 1.00 90.19 82 GLU A O 1
ATOM 654 N N . SER A 1 83 ? 1.170 8.826 -17.123 1.00 93.88 83 SER A N 1
ATOM 655 C CA . SER A 1 83 ? 2.603 9.076 -16.962 1.00 93.88 83 SER A CA 1
ATOM 656 C C . SER A 1 83 ? 2.900 10.574 -16.860 1.00 93.88 83 SER A C 1
ATOM 658 O O . SER A 1 83 ? 2.271 11.387 -17.538 1.00 93.88 83 SER A O 1
ATOM 660 N N . GLN A 1 84 ? 3.901 10.934 -16.068 1.00 95.75 84 GLN A N 1
ATOM 661 C CA . GLN A 1 84 ? 4.337 12.307 -15.841 1.00 95.75 84 GLN A CA 1
ATOM 662 C C . GLN A 1 84 ? 5.693 12.545 -16.506 1.00 95.75 84 GLN A C 1
ATOM 664 O O . GLN A 1 84 ? 6.596 11.721 -16.381 1.00 95.75 84 GLN A O 1
ATOM 669 N N . THR A 1 85 ? 5.863 13.690 -17.163 1.00 96.88 85 THR A N 1
ATOM 670 C CA . THR A 1 85 ? 7.169 14.137 -17.667 1.00 96.88 85 THR A CA 1
ATOM 671 C C . THR A 1 85 ? 7.756 15.159 -16.702 1.00 96.88 85 THR A C 1
ATOM 673 O O . THR A 1 85 ? 7.097 16.146 -16.374 1.00 96.88 85 THR A O 1
ATOM 676 N N . ILE A 1 86 ? 8.985 14.929 -16.241 1.00 97.19 86 ILE A N 1
ATOM 677 C CA . ILE A 1 86 ? 9.708 15.821 -15.321 1.00 97.19 86 ILE A CA 1
ATOM 678 C C . ILE A 1 86 ? 11.113 16.121 -15.851 1.00 97.19 86 ILE A C 1
ATOM 680 O O . ILE A 1 86 ? 11.608 15.417 -16.735 1.00 97.19 86 ILE A O 1
ATOM 684 N N . GLY A 1 87 ? 11.771 17.154 -15.320 1.00 97.81 87 GLY A N 1
ATOM 685 C CA . GLY A 1 87 ? 13.163 17.436 -15.664 1.00 97.81 87 GLY A CA 1
ATOM 686 C C . GLY A 1 87 ? 14.111 16.370 -15.107 1.00 97.81 87 GLY A C 1
ATOM 687 O O . GLY A 1 87 ? 13.902 15.851 -14.007 1.00 97.81 87 GLY A O 1
ATOM 688 N N . ARG A 1 88 ? 15.197 16.068 -15.829 1.00 95.81 88 ARG A N 1
ATOM 689 C CA . ARG A 1 88 ? 16.243 15.138 -15.359 1.00 95.81 88 ARG A CA 1
ATOM 690 C C . ARG A 1 88 ? 16.861 15.598 -14.031 1.00 95.81 88 ARG A C 1
ATOM 692 O O . ARG A 1 88 ? 17.130 14.770 -13.163 1.00 95.81 88 ARG A O 1
ATOM 699 N N . ASP A 1 89 ? 16.992 16.908 -13.834 1.00 95.56 89 ASP A N 1
ATOM 700 C CA . ASP A 1 89 ? 17.489 17.491 -12.583 1.00 95.56 89 ASP A CA 1
ATOM 701 C C . ASP A 1 89 ? 16.496 17.334 -11.421 1.00 95.56 89 ASP A C 1
ATOM 703 O O . ASP A 1 89 ? 16.915 17.161 -10.275 1.00 95.56 89 ASP A O 1
ATOM 707 N N . ASP A 1 90 ? 15.185 17.359 -11.691 1.00 96.50 90 ASP A N 1
ATOM 708 C CA . ASP A 1 90 ? 14.157 17.100 -10.673 1.00 96.50 90 ASP A CA 1
ATOM 709 C C . ASP A 1 90 ? 14.236 15.644 -10.203 1.00 96.50 90 ASP A C 1
ATOM 711 O O . ASP A 1 90 ? 14.246 15.375 -9.000 1.00 96.50 90 ASP A O 1
ATOM 715 N N . LEU A 1 91 ? 14.378 14.706 -11.149 1.00 96.75 91 LEU A N 1
ATOM 716 C CA . LEU A 1 91 ? 14.589 13.293 -10.838 1.00 96.75 91 LEU A CA 1
ATOM 717 C C . LEU A 1 91 ? 15.878 13.090 -10.026 1.00 96.75 91 LEU A C 1
ATOM 719 O O . LEU A 1 91 ? 15.868 12.356 -9.039 1.00 96.75 91 LEU A O 1
ATOM 723 N N . ALA A 1 92 ? 16.978 13.750 -10.398 1.00 95.88 92 ALA A N 1
ATOM 724 C CA . ALA A 1 92 ? 18.247 13.647 -9.677 1.00 95.88 92 ALA A CA 1
ATOM 725 C C . ALA A 1 92 ? 18.140 14.143 -8.223 1.00 95.88 92 ALA A C 1
ATOM 727 O O . ALA A 1 92 ? 18.653 13.486 -7.313 1.00 95.88 92 ALA A O 1
ATOM 728 N N . ARG A 1 93 ? 17.435 15.258 -7.977 1.00 95.50 93 ARG A N 1
ATOM 729 C CA . ARG A 1 93 ? 17.164 15.749 -6.613 1.00 95.50 93 ARG A CA 1
ATOM 730 C C . ARG A 1 93 ? 16.280 14.791 -5.826 1.00 95.50 93 ARG A C 1
ATOM 732 O O . ARG A 1 93 ? 16.626 14.430 -4.703 1.00 95.50 93 ARG A O 1
ATOM 739 N N . ALA A 1 94 ? 15.198 14.305 -6.432 1.00 95.69 94 ALA A N 1
ATOM 740 C CA . ALA A 1 94 ? 14.311 13.343 -5.785 1.00 95.69 94 ALA A CA 1
ATOM 741 C C . ALA A 1 94 ? 15.047 12.055 -5.389 1.00 95.69 94 ALA A C 1
ATOM 743 O O . ALA A 1 94 ? 14.746 11.470 -4.354 1.00 95.69 94 ALA A O 1
ATOM 744 N N . ARG A 1 95 ? 16.048 11.647 -6.173 1.00 96.69 95 ARG A N 1
ATOM 745 C CA . ARG A 1 95 ? 16.836 10.423 -5.979 1.00 96.69 95 ARG A CA 1
ATOM 746 C C . ARG A 1 95 ? 18.121 10.592 -5.163 1.00 96.69 95 ARG A C 1
ATOM 748 O O . ARG A 1 95 ? 18.820 9.603 -4.962 1.00 96.69 95 ARG A O 1
ATOM 755 N N . SER A 1 96 ? 18.436 11.801 -4.702 1.00 96.00 96 SER A N 1
ATOM 756 C CA . SER A 1 96 ? 19.591 12.090 -3.829 1.00 96.00 96 SER A CA 1
ATOM 757 C C . SER A 1 96 ? 19.183 12.536 -2.419 1.00 96.00 96 SER A C 1
ATOM 759 O O . SER A 1 96 ? 20.024 12.899 -1.596 1.00 96.00 96 SER A O 1
ATOM 761 N N . ALA A 1 97 ? 17.887 12.492 -2.101 1.00 92.50 97 ALA A N 1
ATOM 762 C CA . ALA A 1 97 ? 17.365 12.888 -0.804 1.00 92.50 97 ALA A CA 1
ATOM 763 C C . ALA A 1 97 ? 17.928 12.037 0.347 1.00 92.50 97 ALA A C 1
ATOM 765 O O . ALA A 1 97 ? 17.939 10.807 0.282 1.00 92.50 97 ALA A O 1
ATOM 766 N N . VAL A 1 98 ? 18.306 12.708 1.439 1.00 91.06 98 VAL A N 1
ATOM 767 C CA . VAL A 1 98 ? 18.832 12.116 2.688 1.00 91.06 98 VAL A CA 1
ATOM 768 C C . VAL A 1 98 ? 17.780 12.026 3.808 1.00 91.06 98 VAL A C 1
ATOM 770 O O . VAL A 1 98 ? 18.119 11.831 4.972 1.00 91.06 98 VAL A O 1
ATOM 773 N N . GLY A 1 99 ? 16.507 12.239 3.462 1.00 80.94 99 GLY A N 1
ATOM 774 C CA . GLY A 1 99 ? 15.386 12.361 4.395 1.00 80.94 99 GLY A CA 1
ATOM 775 C C . GLY A 1 99 ? 14.876 11.041 4.989 1.00 80.94 99 GLY A C 1
ATOM 776 O O . GLY A 1 99 ? 15.479 9.982 4.842 1.00 80.94 99 GLY A O 1
ATOM 777 N N . PHE A 1 100 ? 13.739 11.132 5.685 1.00 81.19 100 PHE A N 1
ATOM 778 C CA . PHE A 1 100 ? 13.020 9.995 6.267 1.00 81.19 100 PHE A CA 1
ATOM 779 C C . PHE A 1 100 ? 12.340 9.142 5.178 1.00 81.19 100 PHE A C 1
ATOM 781 O O . PHE A 1 100 ? 11.734 9.730 4.283 1.00 81.19 100 PHE A O 1
ATOM 788 N N . PRO A 1 101 ? 12.316 7.797 5.286 1.00 82.31 101 PRO A N 1
ATOM 789 C CA . PRO A 1 101 ? 12.837 6.996 6.401 1.00 82.31 101 PRO A CA 1
ATOM 790 C C . PRO A 1 101 ? 14.350 6.759 6.363 1.00 82.31 101 PRO A C 1
ATOM 792 O O . PRO A 1 101 ? 14.932 6.457 7.401 1.00 82.31 101 PRO A O 1
ATOM 795 N N . MET A 1 102 ? 14.989 6.909 5.202 1.00 89.31 102 MET A N 1
ATOM 796 C CA . MET A 1 102 ? 16.446 6.831 5.042 1.00 89.31 102 MET A CA 1
ATOM 797 C C . MET A 1 102 ? 16.892 7.361 3.672 1.00 89.31 102 MET A C 1
ATOM 799 O O . MET A 1 102 ? 16.060 7.463 2.772 1.00 89.31 102 MET A O 1
ATOM 803 N N . PRO A 1 103 ? 18.187 7.656 3.463 1.00 92.94 103 PRO A N 1
ATOM 804 C CA . PRO A 1 103 ? 18.659 8.187 2.191 1.00 92.94 103 PRO A CA 1
ATOM 805 C C . PRO A 1 103 ? 18.291 7.318 0.978 1.00 92.94 103 PRO A C 1
ATOM 807 O O . PRO A 1 103 ? 18.452 6.098 1.004 1.00 92.94 103 PRO A O 1
ATOM 810 N N . THR A 1 104 ? 17.839 7.974 -0.093 1.00 95.00 104 THR A N 1
ATOM 811 C CA . THR A 1 104 ? 17.491 7.359 -1.390 1.00 95.00 104 THR A CA 1
ATOM 812 C C . THR A 1 104 ? 18.702 6.739 -2.076 1.00 95.00 104 THR A C 1
ATOM 814 O O . THR A 1 104 ? 18.572 5.661 -2.645 1.00 95.00 104 THR A O 1
ATOM 817 N N . ARG A 1 105 ? 19.868 7.404 -2.038 1.00 96.88 105 ARG A N 1
ATOM 818 C CA . ARG A 1 105 ? 21.141 6.946 -2.639 1.00 96.88 105 ARG A CA 1
ATOM 819 C C . ARG A 1 105 ? 20.972 6.434 -4.072 1.00 96.88 105 ARG A C 1
ATOM 821 O O . ARG A 1 105 ? 21.372 5.312 -4.388 1.00 96.88 105 ARG A O 1
ATOM 828 N N . HIS A 1 106 ? 20.264 7.203 -4.896 1.00 97.12 106 HIS A N 1
ATOM 829 C CA . HIS A 1 106 ? 19.917 6.871 -6.276 1.00 97.12 106 HIS A CA 1
ATOM 830 C C . HIS A 1 106 ? 19.393 5.440 -6.478 1.00 97.12 106 HIS A C 1
ATOM 832 O O . HIS A 1 106 ? 19.561 4.882 -7.565 1.00 97.12 106 HIS A O 1
ATOM 838 N N . THR A 1 107 ? 18.741 4.860 -5.461 1.00 97.31 107 THR A N 1
ATOM 839 C CA . THR A 1 107 ? 18.376 3.442 -5.452 1.00 97.31 107 THR A CA 1
ATOM 840 C C . THR A 1 107 ? 17.449 3.110 -6.613 1.00 97.31 107 THR A C 1
ATOM 842 O O . THR A 1 107 ? 16.452 3.799 -6.844 1.00 97.31 107 THR A O 1
ATOM 845 N N . CYS A 1 108 ? 17.788 2.048 -7.338 1.00 96.12 108 CYS A N 1
ATOM 846 C CA . CYS A 1 108 ? 16.959 1.464 -8.381 1.00 96.12 108 CYS A CA 1
ATOM 847 C C . CYS A 1 108 ? 16.943 -0.059 -8.266 1.00 96.12 108 CYS A C 1
ATOM 849 O O . CYS A 1 108 ? 17.883 -0.669 -7.747 1.00 96.12 108 CYS A O 1
ATOM 851 N N . PHE A 1 109 ? 15.868 -0.658 -8.759 1.00 94.81 109 PHE A N 1
ATOM 852 C CA . PHE A 1 109 ? 15.672 -2.098 -8.788 1.00 94.81 109 PHE A CA 1
ATOM 853 C C . PHE A 1 109 ? 15.651 -2.543 -10.240 1.00 94.81 109 PHE A C 1
ATOM 855 O O . PHE A 1 109 ? 14.800 -2.111 -11.025 1.00 94.81 109 PHE A O 1
ATOM 862 N N . ARG A 1 110 ? 16.597 -3.406 -10.596 1.00 90.56 110 ARG A N 1
ATOM 863 C CA . ARG A 1 110 ? 16.594 -4.093 -11.885 1.00 90.56 110 ARG A CA 1
ATOM 864 C C . ARG A 1 110 ? 15.759 -5.350 -11.732 1.00 90.56 110 ARG A C 1
ATOM 866 O O . ARG A 1 110 ? 16.071 -6.192 -10.893 1.00 90.56 110 ARG A O 1
ATOM 873 N N . LEU A 1 111 ? 14.689 -5.436 -12.516 1.00 89.88 111 LEU A N 1
ATOM 874 C CA . LEU A 1 111 ? 13.728 -6.531 -12.465 1.00 89.88 111 LEU A CA 1
ATOM 875 C C . LEU A 1 111 ? 13.823 -7.343 -13.759 1.00 89.88 111 LEU A C 1
ATOM 877 O O . LEU A 1 111 ? 13.395 -6.904 -14.827 1.00 89.88 111 LEU A O 1
ATOM 881 N N . GLY A 1 112 ? 14.409 -8.533 -13.660 1.00 88.75 112 GLY A N 1
ATOM 882 C CA . GLY A 1 112 ? 14.466 -9.526 -14.725 1.00 88.75 112 GLY A CA 1
ATOM 883 C C . GLY A 1 112 ? 13.252 -10.443 -14.655 1.00 88.75 112 GLY A C 1
ATOM 884 O O . GLY A 1 112 ? 13.257 -11.420 -13.909 1.00 88.75 112 GLY A O 1
ATOM 885 N N . PHE A 1 113 ? 12.205 -10.119 -15.413 1.00 86.75 113 PHE A N 1
ATOM 886 C CA . PHE A 1 113 ? 11.002 -10.947 -15.488 1.00 86.75 113 PHE A CA 1
ATOM 887 C C . PHE A 1 113 ? 11.302 -12.284 -16.185 1.00 86.75 113 PHE A C 1
ATOM 889 O O . PHE A 1 113 ? 12.020 -12.288 -17.188 1.00 86.75 113 PHE A O 1
ATOM 896 N N . PRO A 1 114 ? 10.770 -13.413 -15.683 1.00 86.31 114 PRO A N 1
ATOM 897 C CA . PRO A 1 114 ? 10.973 -14.707 -16.319 1.00 86.31 114 PRO A CA 1
ATOM 898 C C . PRO A 1 114 ? 10.150 -14.822 -17.609 1.00 86.31 114 PRO A C 1
ATOM 900 O O . PRO A 1 114 ? 9.084 -14.219 -17.733 1.00 86.31 114 PRO A O 1
ATOM 903 N N . ASP A 1 115 ? 10.596 -15.674 -18.535 1.00 84.69 115 ASP A N 1
ATOM 904 C CA . ASP A 1 115 ? 9.858 -15.967 -19.777 1.00 84.69 115 ASP A CA 1
ATOM 905 C C . ASP A 1 115 ? 8.486 -16.620 -19.516 1.00 84.69 115 ASP A C 1
ATOM 907 O O . ASP A 1 115 ? 7.576 -16.547 -20.344 1.00 84.69 115 ASP A O 1
ATOM 911 N N . ALA A 1 116 ? 8.330 -17.264 -18.356 1.00 84.50 116 ALA A N 1
ATOM 912 C CA . ALA A 1 116 ? 7.079 -17.834 -17.882 1.00 84.50 116 ALA A CA 1
ATOM 913 C C . ALA A 1 116 ? 6.916 -17.576 -16.381 1.00 84.50 116 ALA A C 1
ATOM 915 O O . ALA A 1 116 ? 7.838 -17.812 -15.598 1.00 84.50 116 ALA A O 1
ATOM 916 N N . LEU A 1 117 ? 5.726 -17.125 -15.976 1.00 87.75 117 LEU A N 1
ATOM 917 C CA . LEU A 1 117 ? 5.390 -16.970 -14.562 1.00 87.75 117 LEU A CA 1
ATOM 918 C C . LEU A 1 117 ? 5.183 -18.333 -13.886 1.00 87.75 117 LEU A C 1
ATOM 920 O O . LEU A 1 117 ? 4.799 -19.303 -14.549 1.00 87.75 117 LEU A O 1
ATOM 924 N N . PR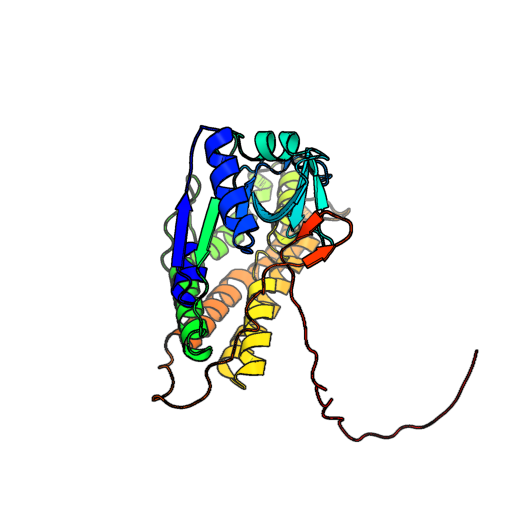O A 1 118 ? 5.394 -18.413 -12.560 1.00 87.88 118 PRO A N 1
ATOM 925 C CA . PRO A 1 118 ? 5.032 -19.595 -11.794 1.00 87.88 118 PRO A CA 1
ATOM 926 C C . PRO A 1 118 ? 3.520 -19.836 -11.825 1.00 87.88 118 PRO A C 1
ATOM 928 O O . PRO A 1 118 ? 2.730 -18.937 -12.118 1.00 87.88 118 PRO A O 1
ATOM 931 N N . ASP A 1 119 ? 3.118 -21.055 -11.459 1.00 89.38 119 ASP A N 1
ATOM 932 C CA . ASP A 1 119 ? 1.710 -21.395 -11.265 1.00 89.38 119 ASP A CA 1
ATOM 933 C C . ASP A 1 119 ? 1.033 -20.389 -10.319 1.00 89.38 119 ASP A C 1
ATOM 935 O O . ASP A 1 119 ? 1.509 -20.127 -9.207 1.00 89.38 119 ASP A O 1
ATOM 939 N N . LEU A 1 120 ? -0.093 -19.828 -10.768 1.00 88.88 120 LEU A N 1
ATOM 940 C CA . LEU A 1 120 ? -0.805 -18.781 -10.038 1.00 88.88 120 LEU A CA 1
ATOM 941 C C . LEU A 1 120 ? -1.248 -19.270 -8.656 1.00 88.88 120 LEU A C 1
ATOM 943 O O . LEU A 1 120 ? -1.133 -18.528 -7.681 1.00 88.88 120 LEU A O 1
ATOM 947 N N . ARG A 1 121 ? -1.717 -20.520 -8.538 1.00 91.75 121 ARG A N 1
ATOM 948 C CA . ARG A 1 121 ? -2.159 -21.072 -7.250 1.00 91.75 121 ARG A CA 1
ATOM 949 C C . ARG A 1 121 ? -0.985 -21.170 -6.273 1.00 91.75 121 ARG A C 1
ATOM 951 O O . ARG A 1 121 ? -1.143 -20.795 -5.113 1.00 91.75 121 ARG A O 1
ATOM 958 N N . MET A 1 122 ? 0.192 -21.595 -6.732 1.00 90.19 122 MET A N 1
ATOM 959 C CA . MET A 1 122 ? 1.414 -21.604 -5.920 1.00 90.19 122 MET A CA 1
ATOM 960 C C . MET A 1 122 ? 1.872 -20.197 -5.521 1.00 90.19 122 MET A C 1
ATOM 962 O O . MET A 1 122 ? 2.252 -19.985 -4.369 1.00 90.19 122 MET A O 1
ATOM 966 N N . ALA A 1 123 ? 1.844 -19.229 -6.440 1.00 91.94 123 ALA A N 1
ATOM 967 C CA . ALA A 1 123 ? 2.205 -17.844 -6.139 1.00 91.94 123 ALA A CA 1
ATOM 968 C C . ALA A 1 123 ? 1.262 -17.228 -5.089 1.00 91.94 123 ALA A C 1
ATOM 970 O O . ALA A 1 123 ? 1.729 -16.645 -4.112 1.00 91.94 123 ALA A O 1
ATOM 971 N N . VAL A 1 124 ? -0.052 -17.435 -5.234 1.00 93.69 124 VAL A N 1
ATOM 972 C CA . VAL A 1 124 ? -1.071 -16.971 -4.277 1.00 93.69 124 VAL A CA 1
ATOM 973 C C . VAL A 1 124 ? -0.905 -17.644 -2.916 1.00 93.69 124 VAL A C 1
ATOM 975 O O . VAL A 1 124 ? -0.965 -16.959 -1.896 1.00 93.69 124 VAL A O 1
ATOM 978 N N . ALA A 1 125 ? -0.665 -18.959 -2.872 1.00 94.00 125 ALA A N 1
ATOM 979 C CA . ALA A 1 125 ? -0.448 -19.674 -1.616 1.00 94.00 125 ALA A CA 1
ATOM 980 C C . ALA A 1 125 ? 0.774 -19.129 -0.858 1.00 94.00 125 ALA A C 1
ATOM 982 O O . ALA A 1 125 ? 0.670 -18.833 0.334 1.00 94.00 125 ALA A O 1
ATOM 983 N N . ARG A 1 126 ? 1.903 -18.915 -1.551 1.00 93.31 126 ARG A N 1
ATOM 984 C CA . ARG A 1 126 ? 3.108 -18.317 -0.952 1.00 93.31 126 ARG A CA 1
ATOM 985 C C . ARG A 1 126 ? 2.851 -16.901 -0.440 1.00 93.31 126 ARG A C 1
ATOM 987 O O . ARG A 1 126 ? 3.108 -16.640 0.732 1.00 93.31 126 ARG A O 1
ATOM 994 N N . ALA A 1 127 ? 2.248 -16.037 -1.256 1.00 93.75 127 ALA A N 1
ATOM 995 C CA . ALA A 1 127 ? 1.914 -14.672 -0.853 1.00 93.75 127 ALA A CA 1
ATOM 996 C C . ALA A 1 127 ? 0.982 -14.637 0.376 1.00 93.75 127 ALA A C 1
ATOM 998 O O . ALA A 1 127 ? 1.182 -13.844 1.296 1.00 93.75 127 ALA A O 1
ATOM 999 N N . CYS A 1 128 ? -0.013 -15.530 0.441 1.00 95.31 128 CYS A N 1
ATOM 1000 C CA . CYS A 1 128 ? -0.899 -15.641 1.602 1.00 95.31 128 CYS A CA 1
ATOM 1001 C C . CYS A 1 128 ? -0.156 -16.142 2.849 1.00 95.31 128 CYS A C 1
ATOM 1003 O O . CYS A 1 128 ? -0.390 -15.625 3.941 1.00 95.31 128 CYS A O 1
ATOM 1005 N N . ALA A 1 129 ? 0.744 -17.119 2.710 1.00 93.31 129 ALA A N 1
ATOM 1006 C CA . ALA A 1 129 ? 1.559 -17.615 3.818 1.00 93.31 129 ALA A CA 1
ATOM 1007 C C . ALA A 1 129 ? 2.504 -16.530 4.368 1.00 93.31 129 ALA A C 1
ATOM 1009 O O . ALA A 1 129 ? 2.627 -16.378 5.584 1.00 93.31 129 ALA A O 1
ATOM 1010 N N . GLU A 1 130 ? 3.112 -15.729 3.493 1.00 91.56 130 GLU A N 1
ATOM 1011 C CA . GLU A 1 130 ? 3.949 -14.588 3.878 1.00 91.56 130 GLU A CA 1
ATOM 1012 C C . GLU A 1 130 ? 3.144 -13.500 4.595 1.00 91.56 130 GLU A C 1
ATOM 1014 O O . GLU A 1 130 ? 3.575 -13.003 5.637 1.00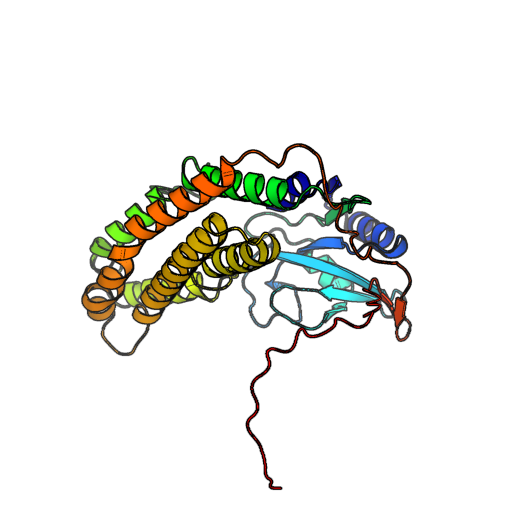 91.56 130 GLU A O 1
ATOM 1019 N N . ALA A 1 131 ? 1.946 -13.174 4.101 1.00 93.50 131 ALA A N 1
ATOM 1020 C CA . ALA A 1 131 ? 1.048 -12.232 4.766 1.00 93.50 131 ALA A CA 1
ATOM 1021 C C . ALA A 1 131 ? 0.642 -12.723 6.169 1.00 93.50 131 ALA A C 1
ATOM 1023 O O . ALA A 1 131 ? 0.624 -11.942 7.121 1.00 93.50 131 ALA A O 1
ATOM 1024 N N . VAL A 1 132 ? 0.373 -14.025 6.331 1.00 94.75 132 VAL A N 1
ATOM 1025 C CA . VAL A 1 132 ? 0.095 -14.639 7.642 1.00 94.75 132 VAL A CA 1
ATOM 1026 C C . VAL A 1 132 ? 1.296 -14.528 8.572 1.00 94.75 132 VAL A C 1
ATOM 1028 O O . VAL A 1 132 ? 1.122 -14.148 9.733 1.00 94.75 132 VAL A O 1
ATOM 1031 N N . HIS A 1 133 ? 2.500 -14.832 8.082 1.00 91.19 133 HIS A N 1
ATOM 1032 C CA . HIS A 1 133 ? 3.727 -14.708 8.866 1.00 91.19 133 HIS A CA 1
ATOM 1033 C C . HIS A 1 133 ? 3.938 -13.260 9.328 1.00 91.19 133 HIS A C 1
ATOM 1035 O O . HIS A 1 133 ? 4.081 -13.023 10.527 1.00 91.19 133 HIS A O 1
ATOM 1041 N N . GLY A 1 134 ? 3.807 -12.287 8.420 1.00 89.75 134 GLY A N 1
ATOM 1042 C CA . GLY A 1 134 ? 3.912 -10.861 8.740 1.00 89.75 134 GLY A CA 1
ATOM 1043 C C . GLY A 1 134 ? 2.852 -10.344 9.721 1.00 89.75 134 GLY A C 1
ATOM 1044 O O . GLY A 1 134 ? 3.065 -9.321 10.362 1.00 89.75 134 GLY A O 1
ATOM 1045 N N . MET A 1 135 ? 1.724 -11.038 9.878 1.00 91.94 135 MET A N 1
ATOM 1046 C CA . MET A 1 135 ? 0.683 -10.678 10.847 1.00 91.94 135 MET A CA 1
ATOM 1047 C C . MET A 1 135 ? 0.787 -11.433 12.176 1.00 91.94 135 MET A C 1
ATOM 1049 O O . MET A 1 135 ? 0.255 -10.948 13.177 1.00 91.94 135 MET A O 1
ATOM 1053 N N . SER A 1 136 ? 1.442 -12.595 12.200 1.00 88.50 136 SER A N 1
ATOM 1054 C CA . SER A 1 136 ? 1.490 -13.483 13.372 1.00 88.50 136 SER A CA 1
ATOM 1055 C C . SER A 1 136 ? 2.810 -13.404 14.134 1.00 88.50 136 SER A C 1
ATOM 1057 O O . SER A 1 136 ? 2.798 -13.491 15.358 1.00 88.50 136 SER A O 1
ATOM 1059 N N . ASP A 1 137 ? 3.924 -13.218 13.425 1.00 83.50 137 ASP A N 1
ATOM 1060 C CA . ASP A 1 137 ? 5.269 -13.081 13.997 1.00 83.50 137 ASP A CA 1
ATOM 1061 C C . ASP A 1 137 ? 6.049 -11.929 13.324 1.00 83.50 137 ASP A C 1
ATOM 1063 O O . ASP A 1 137 ? 7.080 -12.132 12.681 1.00 83.50 137 ASP A O 1
ATOM 1067 N N . PRO A 1 138 ? 5.513 -10.695 13.368 1.00 79.06 138 PRO A N 1
ATOM 1068 C CA . PRO A 1 138 ? 6.161 -9.532 12.769 1.00 79.06 138 PRO A CA 1
ATOM 1069 C C . PRO A 1 138 ? 7.455 -9.142 13.489 1.00 79.06 138 PRO A C 1
ATOM 1071 O O . PRO A 1 138 ? 7.487 -8.970 14.707 1.00 79.06 138 PRO A O 1
ATOM 1074 N N . VAL A 1 139 ? 8.487 -8.824 12.708 1.00 72.75 139 VAL A N 1
ATOM 1075 C CA . VAL A 1 139 ? 9.659 -8.097 13.206 1.00 72.75 139 VAL A CA 1
ATOM 1076 C C . VAL A 1 139 ? 9.314 -6.600 13.285 1.00 72.75 139 VAL A C 1
ATOM 1078 O O . VAL A 1 139 ? 8.923 -6.022 12.266 1.00 72.75 139 VAL A O 1
ATOM 1081 N N . PRO A 1 140 ? 9.449 -5.934 14.450 1.00 67.44 140 PRO A N 1
ATOM 1082 C CA . PRO A 1 140 ? 9.206 -4.498 14.559 1.00 67.44 140 PRO A CA 1
ATOM 1083 C C . PRO A 1 140 ? 10.126 -3.712 13.617 1.00 67.44 140 PRO A C 1
ATOM 1085 O O . PRO A 1 140 ? 11.347 -3.789 13.728 1.00 67.44 140 PRO A O 1
ATOM 1088 N N . SER A 1 141 ? 9.544 -2.959 12.682 1.00 61.03 141 SER A N 1
ATOM 1089 C CA . SER A 1 141 ? 10.300 -2.259 11.634 1.00 61.03 141 SER A CA 1
ATOM 1090 C C . SER A 1 141 ? 10.429 -0.750 11.854 1.00 61.03 141 SER A C 1
ATOM 1092 O O . SER A 1 141 ? 11.294 -0.124 11.244 1.00 61.03 141 SER A O 1
ATOM 1094 N N . MET A 1 142 ? 9.611 -0.148 12.729 1.00 56.88 142 MET A N 1
ATOM 1095 C CA . MET A 1 142 ? 9.624 1.296 12.984 1.00 56.88 142 MET A CA 1
ATOM 1096 C C . MET A 1 142 ? 9.380 1.632 14.455 1.00 56.88 142 MET A C 1
ATOM 1098 O O . MET A 1 142 ? 8.259 1.521 14.943 1.00 56.88 142 MET A O 1
ATOM 1102 N N . GLY A 1 143 ? 10.426 2.123 15.125 1.00 59.81 143 GLY A N 1
ATOM 1103 C CA . GLY A 1 143 ? 10.350 2.680 16.476 1.00 59.81 143 GLY A CA 1
ATOM 1104 C C . GLY A 1 143 ? 9.901 1.692 17.565 1.00 59.81 143 GLY A C 1
ATOM 1105 O O . GLY A 1 143 ? 9.632 0.519 17.301 1.00 59.81 143 GLY A O 1
ATOM 1106 N N . PRO A 1 144 ? 9.841 2.151 18.824 1.00 61.22 144 PRO A N 1
ATOM 1107 C CA . PRO A 1 144 ? 9.271 1.360 19.903 1.00 61.22 144 PRO A CA 1
ATOM 1108 C C . PRO A 1 144 ? 7.755 1.247 19.697 1.00 61.22 144 PRO A C 1
ATOM 1110 O O . PRO A 1 144 ? 7.034 2.239 19.768 1.00 61.22 144 PRO A O 1
ATOM 1113 N N . THR A 1 145 ? 7.273 0.032 19.445 1.00 67.69 145 THR A N 1
ATOM 1114 C CA . THR A 1 145 ? 5.841 -0.291 19.378 1.00 67.69 145 THR A CA 1
ATOM 1115 C C . THR A 1 145 ? 5.515 -1.306 20.468 1.00 67.69 145 THR A C 1
ATOM 1117 O O . THR A 1 145 ? 6.317 -2.194 20.751 1.00 67.69 145 THR A O 1
ATOM 1120 N N . ALA A 1 146 ? 4.357 -1.158 21.116 1.00 70.81 146 ALA A N 1
ATOM 1121 C CA . ALA A 1 146 ? 3.929 -2.083 22.168 1.00 70.81 146 ALA A CA 1
ATOM 1122 C C . ALA A 1 146 ? 3.497 -3.446 21.599 1.00 70.81 146 ALA A C 1
ATOM 1124 O O . ALA A 1 146 ? 3.647 -4.472 22.258 1.00 70.81 146 ALA A O 1
ATOM 1125 N N . ALA A 1 147 ? 2.969 -3.450 20.373 1.00 82.19 147 ALA A N 1
ATOM 1126 C CA . ALA A 1 147 ? 2.561 -4.641 19.647 1.00 82.19 147 ALA A CA 1
ATOM 1127 C C . ALA A 1 147 ? 2.547 -4.373 18.135 1.00 82.19 147 ALA A C 1
ATOM 1129 O O . ALA A 1 147 ? 2.436 -3.233 17.683 1.00 82.19 147 ALA A O 1
ATOM 1130 N N . VAL A 1 148 ? 2.623 -5.449 17.358 1.00 87.44 148 VAL A N 1
ATOM 1131 C CA . VAL A 1 148 ? 2.671 -5.459 15.890 1.00 87.44 148 VAL A CA 1
ATOM 1132 C C . VAL A 1 148 ? 1.781 -6.588 15.353 1.00 87.44 148 VAL A C 1
ATOM 1134 O O . VAL A 1 148 ? 1.343 -7.456 16.111 1.00 87.44 148 VAL A O 1
ATOM 1137 N N . GLY A 1 149 ? 1.459 -6.563 14.056 1.00 91.69 149 GLY A N 1
ATOM 1138 C CA . GLY A 1 149 ? 0.611 -7.583 13.427 1.00 91.69 149 GLY A CA 1
ATOM 1139 C C . GLY A 1 149 ? -0.808 -7.610 14.006 1.00 91.69 149 GLY A C 1
ATOM 1140 O O . GLY A 1 149 ? -1.369 -6.567 14.348 1.00 91.69 149 GLY A O 1
ATOM 1141 N N . ALA A 1 150 ? -1.398 -8.800 14.146 1.00 93.69 150 ALA A N 1
ATOM 1142 C CA . ALA A 1 150 ? -2.763 -8.954 14.660 1.00 93.69 150 ALA A CA 1
ATOM 1143 C C . ALA A 1 150 ? -2.888 -8.497 16.127 1.00 93.69 150 ALA A C 1
ATOM 1145 O O . ALA A 1 150 ? -3.893 -7.896 16.512 1.00 93.69 150 ALA A O 1
ATOM 1146 N N . ALA A 1 151 ? -1.839 -8.707 16.931 1.00 92.31 151 ALA A N 1
ATOM 1147 C CA . ALA A 1 151 ? -1.771 -8.194 18.298 1.00 92.31 151 ALA A CA 1
ATOM 1148 C C . ALA A 1 151 ? -1.727 -6.655 18.330 1.00 92.31 151 ALA A C 1
ATOM 1150 O O . ALA A 1 151 ? -2.336 -6.045 19.205 1.00 92.31 151 ALA A O 1
ATOM 1151 N N . GLY A 1 152 ? -1.074 -6.025 17.348 1.00 93.50 152 GLY A N 1
ATOM 1152 C CA . GLY A 1 152 ? -1.057 -4.570 17.178 1.00 93.50 152 GLY A CA 1
ATOM 1153 C C . GLY A 1 152 ? -2.445 -3.977 16.926 1.00 93.50 152 GLY A C 1
ATOM 1154 O O . GLY A 1 152 ? -2.774 -2.935 17.483 1.00 93.50 152 GLY A O 1
ATOM 1155 N N . VAL A 1 153 ? -3.299 -4.666 16.160 1.00 95.81 153 VAL A N 1
ATOM 1156 C CA . VAL A 1 153 ? -4.695 -4.240 15.948 1.00 95.81 153 VAL A CA 1
ATOM 1157 C C . VAL A 1 153 ? -5.496 -4.316 17.249 1.00 95.81 153 VAL A C 1
ATOM 1159 O O . VAL A 1 153 ? -6.244 -3.392 17.566 1.00 95.81 153 VAL A O 1
ATOM 1162 N N . ALA A 1 154 ? -5.316 -5.378 18.038 1.00 95.81 154 ALA A N 1
ATOM 1163 C CA . ALA A 1 154 ? -5.950 -5.491 19.352 1.00 95.81 154 ALA A CA 1
ATOM 1164 C C . ALA A 1 154 ? -5.472 -4.396 20.322 1.00 95.81 154 ALA A C 1
ATOM 1166 O O . ALA A 1 154 ? -6.299 -3.778 20.993 1.00 95.81 154 ALA A O 1
ATOM 1167 N N . ALA A 1 155 ? -4.164 -4.124 20.349 1.00 95.12 155 ALA A N 1
ATOM 1168 C CA . ALA A 1 155 ? -3.575 -3.062 21.160 1.00 95.12 155 ALA A CA 1
ATOM 1169 C C . ALA A 1 155 ? -4.101 -1.679 20.754 1.00 95.12 155 ALA A C 1
ATOM 1171 O O . ALA A 1 155 ? -4.554 -0.936 21.614 1.00 95.12 155 ALA A O 1
ATOM 1172 N N . PHE A 1 156 ? -4.163 -1.376 19.452 1.00 95.50 156 PHE A N 1
ATOM 1173 C CA . PHE A 1 156 ? -4.750 -0.133 18.945 1.00 95.50 156 PHE A CA 1
ATOM 1174 C C . PHE A 1 156 ? -6.183 0.077 19.453 1.00 95.50 156 PHE A C 1
ATOM 1176 O O . PHE A 1 156 ? -6.523 1.157 19.928 1.00 95.50 156 PHE A O 1
ATOM 1183 N N . VAL A 1 157 ? -7.027 -0.956 19.378 1.00 97.00 157 VAL A N 1
ATOM 1184 C CA . VAL A 1 157 ? -8.426 -0.858 19.817 1.00 97.00 157 VAL A CA 1
ATOM 1185 C C . VAL A 1 157 ? -8.540 -0.659 21.327 1.00 97.00 157 VAL A C 1
ATOM 1187 O O . VAL A 1 157 ? -9.430 0.067 21.763 1.00 97.00 157 VAL A O 1
ATOM 1190 N N . ALA A 1 158 ? -7.660 -1.278 22.116 1.00 95.81 158 ALA A N 1
ATOM 1191 C CA . ALA A 1 158 ? -7.593 -1.054 23.558 1.00 95.81 158 ALA A CA 1
ATOM 1192 C C . ALA A 1 158 ? -7.098 0.365 23.889 1.00 95.81 158 ALA A C 1
ATOM 1194 O O . ALA A 1 158 ? -7.665 1.029 24.754 1.00 95.81 158 ALA A O 1
ATOM 1195 N N . ASP A 1 159 ? -6.102 0.865 23.157 1.00 95.44 159 ASP A N 1
ATOM 1196 C CA . ASP A 1 159 ? -5.529 2.195 23.371 1.00 95.44 159 ASP A CA 1
ATOM 1197 C C . ASP A 1 159 ? -6.551 3.311 23.155 1.00 95.44 159 ASP A C 1
ATOM 1199 O O . ASP A 1 159 ? -6.478 4.329 23.841 1.00 95.44 159 ASP A O 1
ATOM 1203 N N . LEU A 1 160 ? -7.536 3.127 22.267 1.00 96.88 160 LEU A N 1
ATOM 1204 C CA . LEU A 1 160 ? -8.617 4.097 22.050 1.00 96.88 160 LEU A CA 1
ATOM 1205 C C . LEU A 1 160 ? -9.346 4.480 23.351 1.00 96.88 160 LEU A C 1
ATOM 1207 O O . LEU A 1 160 ? -9.792 5.621 23.470 1.00 96.88 160 LEU A O 1
ATOM 1211 N N . ASP A 1 161 ? -9.431 3.574 24.332 1.00 95.44 161 ASP A N 1
ATOM 1212 C CA . ASP A 1 161 ? -10.057 3.849 25.635 1.00 95.44 161 ASP A CA 1
ATOM 1213 C C . ASP A 1 161 ? -9.258 4.879 26.460 1.00 95.44 161 ASP A C 1
ATOM 1215 O O . ASP A 1 161 ? -9.812 5.565 27.318 1.00 95.44 161 ASP A O 1
ATOM 1219 N N . LEU A 1 162 ? -7.969 5.042 26.158 1.00 95.38 162 LEU A N 1
ATOM 1220 C CA . LEU A 1 162 ? -7.046 5.950 26.839 1.00 95.38 162 LEU A CA 1
ATOM 1221 C C . LEU A 1 162 ? -6.862 7.284 26.097 1.00 95.38 162 LEU A C 1
ATOM 1223 O O . LEU A 1 162 ? -6.261 8.215 26.634 1.00 95.38 162 LEU A O 1
ATOM 1227 N N . TRP A 1 163 ? -7.335 7.409 24.853 1.00 96.88 163 TRP A N 1
ATOM 1228 C CA . TRP A 1 163 ? -7.019 8.566 24.003 1.00 96.88 163 TRP A CA 1
ATOM 1229 C C . TRP A 1 163 ? -7.608 9.881 24.515 1.00 96.88 163 TRP A C 1
ATOM 1231 O O . TRP A 1 163 ? -6.974 10.923 24.362 1.00 96.88 163 TRP A O 1
ATOM 1241 N N . ALA A 1 164 ? -8.789 9.853 25.139 1.00 95.56 164 ALA A N 1
ATOM 1242 C CA . ALA A 1 164 ? -9.396 11.060 25.703 1.00 95.56 164 ALA A CA 1
ATOM 1243 C C . ALA A 1 164 ? -8.537 11.678 26.822 1.00 95.56 164 ALA A C 1
ATOM 1245 O O . ALA A 1 164 ? -8.464 12.901 26.936 1.00 95.56 164 ALA A O 1
ATOM 1246 N N . GLU A 1 165 ? -7.871 10.837 27.616 1.00 95.81 165 GLU A N 1
ATOM 1247 C CA . GLU A 1 165 ? -6.960 11.262 28.680 1.00 95.81 165 GLU A CA 1
ATOM 1248 C C . GLU A 1 165 ? -5.585 11.652 28.120 1.00 95.81 165 GLU A C 1
ATOM 1250 O O . GLU A 1 165 ? -5.052 12.706 28.463 1.00 95.81 165 GLU A O 1
ATOM 1255 N N . GLN A 1 166 ? -5.027 10.839 27.217 1.00 95.62 166 GLN A N 1
ATOM 1256 C CA . GLN A 1 166 ? -3.683 11.052 26.667 1.00 95.62 166 GLN A CA 1
ATOM 1257 C C . GLN A 1 166 ? -3.588 12.253 25.714 1.00 95.62 166 GLN A C 1
ATOM 1259 O O . GLN A 1 166 ? -2.518 12.852 25.580 1.00 95.62 166 GLN A O 1
ATOM 1264 N N . PHE A 1 167 ? -4.689 12.633 25.059 1.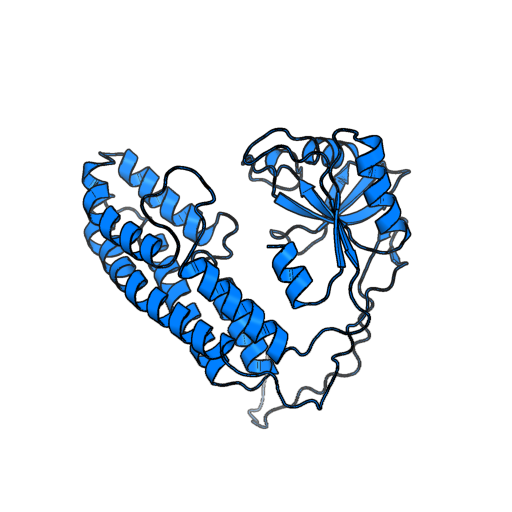00 96.44 167 PHE A N 1
ATOM 1265 C CA . PHE A 1 167 ? -4.722 13.719 24.079 1.00 96.44 167 PHE A CA 1
ATOM 1266 C C . PHE A 1 167 ? -5.752 14.799 24.451 1.00 96.44 167 PHE A C 1
ATOM 1268 O O . PHE A 1 167 ? -6.743 14.972 23.749 1.00 96.44 167 PHE A O 1
ATOM 1275 N N . PRO A 1 168 ? -5.552 15.600 25.508 1.00 93.00 168 PRO A N 1
ATOM 1276 C CA . PRO A 1 168 ? -6.563 16.561 25.942 1.00 93.00 168 PRO A CA 1
ATOM 1277 C C . PRO A 1 168 ? -6.833 17.675 24.910 1.00 93.00 168 PRO A C 1
ATOM 1279 O O . PRO A 1 168 ? -5.933 18.193 24.240 1.00 93.00 168 PRO A O 1
ATOM 1282 N N . GLY A 1 169 ? -8.102 18.085 24.814 1.00 91.94 169 GLY A N 1
ATOM 1283 C CA . GLY A 1 169 ? -8.552 19.200 23.974 1.00 91.94 169 GLY A CA 1
ATOM 1284 C C . GLY A 1 169 ? -8.260 18.991 22.485 1.00 91.94 169 GLY A C 1
ATOM 1285 O O . GLY A 1 169 ? -8.512 17.926 21.930 1.00 91.94 169 GLY A O 1
ATOM 1286 N N . ALA A 1 170 ? -7.680 20.005 21.834 1.00 94.69 170 ALA A N 1
ATOM 1287 C CA . ALA A 1 170 ? -7.379 19.977 20.399 1.00 94.69 170 ALA A CA 1
ATOM 1288 C C . ALA A 1 170 ? -6.338 18.912 19.989 1.00 94.69 170 ALA A C 1
ATOM 1290 O O . ALA A 1 170 ? -6.064 18.743 18.799 1.00 94.69 170 ALA A O 1
ATOM 1291 N N . ALA A 1 171 ? -5.682 18.241 20.944 1.00 97.00 171 ALA A N 1
ATOM 1292 C CA . ALA A 1 171 ? -4.825 17.100 20.641 1.00 97.00 171 ALA A CA 1
ATOM 1293 C C . ALA A 1 171 ? -5.649 15.876 20.206 1.00 97.00 171 ALA A C 1
ATOM 1295 O O . ALA A 1 171 ? -5.250 15.216 19.248 1.00 97.00 171 ALA A O 1
ATOM 1296 N N . LEU A 1 172 ? -6.814 15.621 20.820 1.00 97.50 172 LEU A N 1
ATOM 1297 C CA . LEU A 1 172 ? -7.681 14.505 20.431 1.00 97.50 172 LEU A CA 1
ATOM 1298 C C . LEU A 1 172 ? -8.232 14.697 19.020 1.00 97.50 172 LEU A C 1
ATOM 1300 O O . LEU A 1 172 ? -8.220 13.761 18.226 1.00 97.50 172 LEU A O 1
ATOM 1304 N N . ASP A 1 173 ? -8.657 15.916 18.674 1.00 96.56 173 ASP A N 1
ATOM 1305 C CA . ASP A 1 173 ? -9.103 16.232 17.312 1.00 96.56 173 ASP A CA 1
ATOM 1306 C C . ASP A 1 173 ? -8.022 15.921 16.276 1.00 96.56 173 ASP A C 1
ATOM 1308 O O . ASP A 1 173 ? -8.308 15.306 15.249 1.00 96.56 173 ASP A O 1
ATOM 1312 N N . ARG A 1 174 ? -6.768 16.290 16.565 1.00 96.31 174 ARG A N 1
ATOM 1313 C CA . ARG A 1 174 ? -5.627 15.985 15.694 1.00 96.31 174 ARG A CA 1
ATOM 1314 C C . ARG A 1 174 ? -5.371 14.484 15.599 1.00 96.31 174 ARG A C 1
ATOM 1316 O O . ARG A 1 174 ? -5.184 14.002 14.490 1.00 96.31 174 ARG A O 1
ATOM 1323 N N . ALA A 1 175 ? -5.412 13.749 16.710 1.00 96.88 175 ALA A N 1
ATOM 1324 C CA . ALA A 1 175 ? -5.225 12.297 16.711 1.00 96.88 175 ALA A CA 1
ATOM 1325 C C . ALA A 1 175 ? -6.311 11.572 15.890 1.00 96.88 175 ALA A C 1
ATOM 1327 O O . ALA A 1 175 ? -5.999 10.723 15.055 1.00 96.88 175 ALA A O 1
ATOM 1328 N N . LEU A 1 176 ? -7.580 11.953 16.062 1.00 97.50 176 LEU A N 1
ATOM 1329 C CA . LEU A 1 176 ? -8.704 11.402 15.299 1.00 97.50 176 LEU A CA 1
ATOM 1330 C C . LEU A 1 176 ? -8.634 11.776 13.811 1.00 97.50 176 LEU A C 1
ATOM 1332 O O . LEU A 1 176 ? -8.877 10.937 12.945 1.00 97.50 176 LEU A O 1
ATOM 1336 N N . PHE A 1 177 ? -8.238 13.009 13.492 1.00 95.88 177 PHE A N 1
ATOM 1337 C CA . PHE A 1 177 ? -7.998 13.407 12.107 1.00 95.88 177 PHE A CA 1
ATOM 1338 C C . PHE A 1 177 ? -6.841 12.613 11.480 1.00 95.88 177 PHE A C 1
ATOM 1340 O O . PHE A 1 177 ? -6.958 12.137 10.351 1.00 95.88 177 PHE A O 1
ATOM 1347 N N . SER A 1 178 ? -5.744 12.412 12.215 1.00 94.56 178 SER A N 1
ATOM 1348 C CA . SER A 1 178 ? -4.627 11.575 11.771 1.00 94.56 178 SER A CA 1
ATOM 1349 C C . SER A 1 178 ? -5.065 10.139 11.500 1.00 94.56 178 SER A C 1
ATOM 1351 O O . SER A 1 178 ? -4.650 9.584 10.487 1.00 94.56 178 SER A O 1
ATOM 1353 N N . LEU A 1 179 ? -5.942 9.557 12.326 1.00 96.00 179 LEU A N 1
ATOM 1354 C CA . LEU A 1 179 ? -6.512 8.228 12.076 1.00 96.00 179 LEU A CA 1
ATOM 1355 C C . LEU A 1 179 ? -7.193 8.158 10.699 1.00 96.00 179 LEU A C 1
ATOM 1357 O O . LEU A 1 179 ? -6.898 7.252 9.923 1.00 96.00 179 LEU A O 1
ATOM 1361 N N . GLN A 1 180 ? -8.027 9.146 10.356 1.00 94.94 180 GLN A N 1
ATOM 1362 C CA . GLN A 1 180 ? -8.652 9.233 9.031 1.00 94.94 180 GLN A CA 1
ATOM 1363 C C . GLN A 1 180 ? -7.613 9.314 7.905 1.00 94.94 180 GLN A C 1
ATOM 1365 O O . GLN A 1 180 ? -7.726 8.615 6.897 1.00 94.94 180 GLN A O 1
ATOM 1370 N N . VAL A 1 181 ? -6.589 10.155 8.066 1.00 91.88 181 VAL A N 1
ATOM 1371 C CA . VAL A 1 181 ? -5.531 10.320 7.058 1.00 91.88 181 VAL A CA 1
ATOM 1372 C C . VAL A 1 181 ? -4.747 9.022 6.857 1.00 91.88 181 VAL A C 1
ATOM 1374 O O . VAL A 1 181 ? -4.533 8.624 5.713 1.00 91.88 181 VAL A O 1
ATOM 1377 N N . PHE A 1 182 ? -4.352 8.332 7.927 1.00 91.56 182 PHE A N 1
ATOM 1378 C CA . PHE A 1 182 ? -3.572 7.096 7.818 1.00 91.56 182 PHE A CA 1
ATOM 1379 C C . PHE A 1 182 ? -4.377 5.938 7.226 1.00 91.56 182 PHE A C 1
ATOM 1381 O O . PHE A 1 182 ? -3.859 5.193 6.394 1.00 91.56 182 PHE A O 1
ATOM 1388 N N . VAL A 1 183 ? -5.651 5.806 7.595 1.00 95.00 183 VAL A N 1
ATOM 1389 C CA . VAL A 1 183 ? -6.497 4.722 7.080 1.00 95.00 183 VAL A CA 1
ATOM 1390 C C . VAL A 1 183 ? -6.847 4.920 5.604 1.00 95.00 183 VAL A C 1
ATOM 1392 O O . VAL A 1 183 ? -6.887 3.930 4.875 1.00 95.00 183 VAL A O 1
ATOM 1395 N N . GLU A 1 184 ? -7.062 6.161 5.150 1.00 92.62 184 GLU A N 1
ATOM 1396 C CA . GLU A 1 184 ? -7.617 6.432 3.813 1.00 92.62 184 GLU A CA 1
ATOM 1397 C C . GLU A 1 184 ? -6.655 7.075 2.807 1.00 92.62 184 GLU A C 1
ATOM 1399 O O . GLU A 1 184 ? -6.867 6.946 1.602 1.00 92.62 184 GLU A O 1
ATOM 1404 N N . LYS A 1 185 ? -5.645 7.827 3.256 1.00 82.94 185 LYS A N 1
ATOM 1405 C CA . LYS A 1 185 ? -4.890 8.755 2.388 1.00 82.94 185 LYS A CA 1
ATOM 1406 C C . LYS A 1 185 ? -3.372 8.598 2.433 1.00 82.94 185 LYS A C 1
ATOM 1408 O O . LYS A 1 185 ? -2.701 9.115 1.549 1.00 82.94 185 LYS A O 1
ATOM 1413 N N . ALA A 1 186 ? -2.815 7.876 3.399 1.00 81.75 186 ALA A N 1
ATOM 1414 C CA . ALA A 1 186 ? -1.366 7.720 3.553 1.00 81.75 186 ALA A CA 1
ATOM 1415 C C . ALA A 1 186 ? -0.766 6.605 2.667 1.00 81.75 186 ALA A C 1
ATOM 1417 O O . ALA A 1 186 ? 0.055 5.821 3.134 1.00 81.75 186 ALA A O 1
ATOM 1418 N N . GLY A 1 187 ? -1.206 6.494 1.407 1.00 75.38 187 GLY A N 1
ATOM 1419 C CA . GLY A 1 187 ? -0.714 5.465 0.477 1.00 75.38 187 GLY A CA 1
ATOM 1420 C C . GLY A 1 187 ? -1.149 4.034 0.824 1.00 75.38 187 GLY A C 1
ATOM 1421 O O . GLY A 1 187 ? -0.542 3.074 0.368 1.00 75.38 187 GLY A O 1
ATOM 1422 N N . THR A 1 188 ? -2.198 3.878 1.635 1.00 83.56 188 THR A N 1
ATOM 1423 C CA . THR A 1 188 ? -2.677 2.574 2.120 1.00 83.56 188 THR A CA 1
ATOM 1424 C C . THR A 1 188 ? -3.745 1.932 1.232 1.00 83.56 188 THR A C 1
ATOM 1426 O O . THR A 1 188 ? -4.246 0.859 1.557 1.00 83.56 188 THR A O 1
ATOM 1429 N N . GLY A 1 189 ? -4.149 2.592 0.140 1.00 82.75 189 GLY A N 1
ATOM 1430 C CA . GLY A 1 189 ? -5.240 2.134 -0.732 1.00 82.75 189 GLY A CA 1
ATOM 1431 C C . GLY A 1 189 ? -6.628 2.127 -0.070 1.00 82.75 189 GLY A C 1
ATOM 1432 O O . GLY A 1 189 ? -7.562 1.549 -0.620 1.00 82.75 189 GLY A O 1
ATOM 1433 N N . GLY A 1 190 ? -6.776 2.754 1.104 1.00 89.25 190 GLY A N 1
ATOM 1434 C CA . GLY A 1 190 ? -8.008 2.739 1.894 1.00 89.25 190 GLY A CA 1
ATOM 1435 C C . GLY A 1 190 ? -8.157 1.484 2.758 1.00 89.25 190 GLY A C 1
ATOM 1436 O O . GLY A 1 190 ? -7.679 0.396 2.423 1.00 89.25 190 GLY A O 1
ATOM 1437 N N . GLY A 1 191 ? -8.825 1.624 3.906 1.00 95.56 191 GLY A N 1
ATOM 1438 C CA . GLY A 1 191 ? -8.988 0.520 4.856 1.00 95.56 191 GLY A CA 1
ATOM 1439 C C . GLY A 1 191 ? -7.656 -0.062 5.355 1.00 95.56 191 GLY A C 1
ATOM 1440 O O . GLY A 1 191 ? -7.584 -1.256 5.641 1.00 95.56 191 GLY A O 1
ATOM 1441 N N . LEU A 1 192 ? -6.591 0.750 5.404 1.00 93.88 192 LEU A N 1
ATOM 1442 C CA . LEU A 1 192 ? -5.266 0.361 5.902 1.00 93.88 192 LEU A CA 1
ATOM 1443 C C . LEU A 1 192 ? -4.678 -0.892 5.196 1.00 93.88 192 LEU A C 1
ATOM 1445 O O . LEU A 1 192 ? -4.284 -1.861 5.851 1.00 93.88 192 LEU A O 1
ATOM 1449 N N . PHE A 1 193 ? -4.641 -0.882 3.856 1.00 93.50 193 PHE A N 1
ATOM 1450 C CA . PHE A 1 193 ? -4.235 -1.972 2.940 1.00 93.50 193 PHE A CA 1
ATOM 1451 C C . PHE A 1 193 ? -5.212 -3.143 2.801 1.00 93.50 193 PHE A C 1
ATOM 1453 O O . PHE A 1 193 ? -5.064 -3.958 1.889 1.00 93.50 193 PHE A O 1
ATOM 1460 N N . ARG A 1 194 ? -6.247 -3.242 3.645 1.00 97.12 194 ARG A N 1
ATOM 1461 C CA . ARG A 1 194 ? -7.174 -4.383 3.583 1.00 97.12 194 ARG A CA 1
ATOM 1462 C C . ARG A 1 194 ? -8.023 -4.372 2.320 1.00 97.12 194 ARG A C 1
ATOM 1464 O O . ARG A 1 194 ? -8.422 -5.440 1.871 1.00 97.12 194 ARG A O 1
ATOM 1471 N N . ARG A 1 195 ? -8.268 -3.194 1.738 1.00 97.00 195 ARG A N 1
ATOM 1472 C CA . ARG A 1 195 ? -8.981 -3.065 0.463 1.00 97.00 195 ARG A CA 1
ATOM 1473 C C . ARG A 1 195 ? -8.182 -3.688 -0.678 1.00 97.00 195 ARG A C 1
ATOM 1475 O O . ARG A 1 195 ? -8.692 -4.574 -1.345 1.00 97.00 195 ARG A O 1
ATOM 1482 N N . LEU A 1 196 ? -6.903 -3.326 -0.793 1.00 94.50 196 LEU A N 1
ATOM 1483 C CA . LEU A 1 196 ? -5.987 -3.915 -1.776 1.00 94.50 196 LEU A CA 1
ATOM 1484 C C . LEU A 1 196 ? -5.885 -5.438 -1.617 1.00 94.50 196 LEU A C 1
ATOM 1486 O O . LEU A 1 196 ? -5.952 -6.164 -2.603 1.00 94.50 196 LEU A O 1
ATOM 1490 N N . GLN A 1 197 ? -5.793 -5.933 -0.378 1.00 96.69 197 GLN A N 1
ATOM 1491 C CA . GLN A 1 197 ? -5.795 -7.374 -0.113 1.00 96.69 197 GLN A CA 1
ATOM 1492 C C . GLN A 1 197 ? -7.126 -8.036 -0.518 1.00 96.69 197 GLN A C 1
ATOM 1494 O O . GLN A 1 197 ? -7.115 -9.137 -1.062 1.00 96.69 197 GLN A O 1
ATOM 1499 N N . ALA A 1 198 ? -8.268 -7.389 -0.261 1.00 98.31 198 ALA A N 1
ATOM 1500 C CA . ALA A 1 198 ? -9.584 -7.902 -0.641 1.00 98.31 198 ALA A CA 1
ATOM 1501 C C . ALA A 1 198 ? -9.744 -7.998 -2.163 1.00 98.31 198 ALA A C 1
ATOM 1503 O O . ALA A 1 198 ? -10.254 -9.007 -2.649 1.00 98.31 198 ALA A O 1
ATOM 1504 N N . ASP A 1 199 ? -9.305 -6.972 -2.891 1.00 97.56 199 ASP A N 1
ATOM 1505 C CA . ASP A 1 199 ? -9.399 -6.906 -4.350 1.00 97.56 199 ASP A CA 1
ATOM 1506 C C . ASP A 1 199 ? -8.467 -7.940 -4.995 1.00 97.56 199 ASP A C 1
ATOM 1508 O O . ASP A 1 199 ? -8.923 -8.745 -5.804 1.00 97.56 199 ASP A O 1
ATOM 1512 N N . PHE A 1 200 ? -7.221 -8.048 -4.515 1.00 96.31 200 PHE A N 1
ATOM 1513 C CA . PHE A 1 200 ? -6.296 -9.115 -4.913 1.00 96.31 200 PHE A CA 1
ATOM 1514 C C . PHE A 1 200 ? -6.911 -10.513 -4.741 1.00 96.31 200 PHE A C 1
ATOM 1516 O O . PHE A 1 200 ? -6.901 -11.315 -5.673 1.00 96.31 200 PHE A O 1
ATOM 1523 N N . LEU A 1 201 ? -7.466 -10.814 -3.560 1.00 98.31 201 LEU A N 1
ATOM 1524 C CA . LEU A 1 201 ? -8.082 -12.116 -3.287 1.00 98.31 201 LEU A CA 1
ATOM 1525 C C . LEU A 1 201 ? -9.329 -12.353 -4.153 1.00 98.31 201 LEU A C 1
ATOM 1527 O O . LEU A 1 201 ? -9.582 -13.484 -4.563 1.00 98.31 201 LEU A O 1
ATOM 1531 N N . ALA A 1 202 ? -10.119 -11.313 -4.426 1.00 98.50 202 ALA A N 1
ATOM 1532 C CA . ALA A 1 202 ? -11.301 -11.424 -5.272 1.00 98.50 202 ALA A CA 1
ATOM 1533 C C . ALA A 1 202 ? -10.921 -11.765 -6.719 1.00 98.50 202 ALA A C 1
ATOM 1535 O O . ALA A 1 202 ? -11.492 -12.701 -7.282 1.00 98.50 202 ALA A O 1
ATOM 1536 N N . ASP A 1 203 ? -9.929 -11.070 -7.277 1.00 96.69 203 ASP A N 1
ATOM 1537 C CA . ASP A 1 203 ? -9.452 -11.289 -8.643 1.00 96.69 203 ASP A CA 1
ATOM 1538 C C . ASP A 1 203 ? -8.859 -12.690 -8.800 1.00 96.69 203 ASP A C 1
ATOM 1540 O O . ASP A 1 203 ? -9.328 -13.481 -9.624 1.00 96.69 203 ASP A O 1
ATOM 1544 N N . VAL A 1 204 ? -7.889 -13.059 -7.953 1.00 95.69 204 VAL A N 1
ATOM 1545 C CA . VAL A 1 204 ? -7.234 -14.373 -8.064 1.00 95.69 204 VAL A CA 1
ATOM 1546 C C . VAL A 1 204 ? -8.179 -15.518 -7.701 1.00 95.69 204 VAL A C 1
ATOM 1548 O O . VAL A 1 204 ? -8.105 -16.587 -8.304 1.00 95.69 204 VAL A O 1
ATOM 1551 N N . GLY A 1 205 ? -9.110 -15.307 -6.766 1.00 95.62 205 GLY A N 1
ATOM 1552 C CA . GLY A 1 205 ? -10.168 -16.266 -6.457 1.00 95.62 205 GLY A CA 1
ATOM 1553 C C . GLY A 1 205 ? -11.118 -16.476 -7.637 1.00 95.62 205 GLY A C 1
ATOM 1554 O O . GLY A 1 205 ? -11.500 -17.614 -7.913 1.00 95.62 205 GLY A O 1
ATOM 1555 N N . GLY A 1 206 ? -11.442 -15.407 -8.370 1.00 95.00 206 GLY A N 1
ATOM 1556 C CA . GLY A 1 206 ? -12.232 -15.457 -9.599 1.00 95.00 206 GLY A CA 1
ATOM 1557 C C . GLY A 1 206 ? -11.517 -16.199 -10.727 1.00 95.00 206 GLY A C 1
ATOM 1558 O O . GLY A 1 206 ? -12.103 -17.094 -11.332 1.00 95.00 206 GLY A O 1
ATOM 1559 N N . TRP A 1 207 ? -10.239 -15.895 -10.969 1.00 94.38 207 TRP A N 1
ATOM 1560 C CA . TRP A 1 207 ? -9.436 -16.562 -12.004 1.00 94.38 207 TRP A CA 1
ATOM 1561 C C . TRP A 1 207 ? -9.213 -18.050 -11.716 1.00 94.38 207 TRP A C 1
ATOM 1563 O O . TRP A 1 207 ? -9.245 -18.869 -12.632 1.00 94.38 207 TRP A O 1
ATOM 1573 N N . LEU A 1 208 ? -9.005 -18.412 -10.447 1.00 91.12 208 LEU A N 1
ATOM 1574 C CA . LEU A 1 208 ? -8.791 -19.799 -10.026 1.00 91.12 208 LEU A CA 1
ATOM 1575 C C . LEU A 1 208 ? -10.096 -20.587 -9.834 1.00 91.12 208 LEU A C 1
ATOM 1577 O O . LEU A 1 208 ? -10.034 -21.810 -9.680 1.00 91.12 208 LEU A O 1
ATOM 1581 N N . GLY A 1 209 ? -11.247 -19.907 -9.781 1.00 92.81 209 GLY A N 1
ATOM 1582 C CA . GLY A 1 209 ? -12.519 -20.498 -9.362 1.00 92.81 209 GLY A CA 1
ATOM 1583 C C . GLY A 1 209 ? -12.460 -21.084 -7.947 1.00 92.81 209 GLY A C 1
ATOM 1584 O O . GLY A 1 209 ? -13.064 -22.124 -7.689 1.00 92.81 209 GLY A O 1
ATOM 1585 N N . ASP A 1 210 ? -11.680 -20.476 -7.044 1.00 93.62 210 ASP A N 1
ATOM 1586 C CA . ASP A 1 210 ? -11.378 -21.048 -5.730 1.00 93.62 210 ASP A CA 1
ATOM 1587 C C . ASP A 1 210 ? -12.251 -20.430 -4.620 1.00 93.62 210 ASP A C 1
ATOM 1589 O O . ASP A 1 210 ? -12.009 -19.289 -4.204 1.00 93.62 210 ASP A O 1
ATOM 1593 N N . PRO A 1 211 ? -13.247 -21.166 -4.085 1.00 95.44 211 PRO A N 1
ATOM 1594 C CA . PRO A 1 211 ? -14.163 -20.629 -3.083 1.00 95.44 211 PRO A CA 1
ATOM 1595 C C . PRO A 1 211 ? -13.466 -20.264 -1.767 1.00 95.44 211 PRO A C 1
ATOM 1597 O O . PRO A 1 211 ? -13.908 -19.340 -1.092 1.00 95.44 211 PRO A O 1
ATOM 1600 N N . VAL A 1 212 ? -12.355 -20.919 -1.408 1.00 96.25 212 VAL A N 1
ATOM 1601 C CA . VAL A 1 212 ? -11.622 -20.605 -0.167 1.00 96.25 212 VAL A CA 1
ATOM 1602 C C . VAL A 1 212 ? -10.953 -19.236 -0.274 1.00 96.25 212 VAL A C 1
ATOM 1604 O O . VAL A 1 212 ? -10.960 -18.462 0.684 1.00 96.25 212 VAL A O 1
ATOM 1607 N N . VAL A 1 213 ? -10.410 -18.913 -1.450 1.00 97.25 213 VAL A N 1
ATOM 1608 C CA . VAL A 1 213 ? -9.823 -17.595 -1.722 1.00 97.25 213 VAL A CA 1
ATOM 1609 C C . VAL A 1 213 ? -10.916 -16.522 -1.746 1.00 97.25 213 VAL A C 1
ATOM 1611 O O . VAL A 1 213 ? -10.754 -15.463 -1.141 1.00 97.25 213 VAL A O 1
ATOM 1614 N N . LEU A 1 214 ? -12.064 -16.811 -2.365 1.00 98.31 214 LEU A N 1
ATOM 1615 C CA . LEU A 1 214 ? -13.204 -15.889 -2.400 1.00 98.31 214 LEU A CA 1
ATOM 1616 C C . LEU A 1 214 ? -13.790 -15.621 -1.004 1.00 98.31 214 LEU A C 1
ATOM 1618 O O . LEU A 1 214 ? -14.155 -14.485 -0.695 1.00 98.31 214 LEU A O 1
ATOM 1622 N N . GLU A 1 215 ? -13.841 -16.623 -0.126 1.00 98.25 215 GLU A N 1
ATOM 1623 C CA . GLU A 1 215 ? -14.210 -16.423 1.280 1.00 98.25 215 GLU A CA 1
ATOM 1624 C C . GLU A 1 215 ? -13.221 -15.505 2.008 1.00 98.25 215 GLU A C 1
ATOM 1626 O O . GLU A 1 215 ? -13.642 -14.620 2.760 1.00 98.25 215 GLU A O 1
ATOM 1631 N N . ALA A 1 216 ? -11.914 -15.676 1.776 1.00 98.38 216 ALA A N 1
ATOM 1632 C CA . ALA A 1 216 ? -10.898 -14.779 2.320 1.00 98.38 216 ALA A CA 1
ATOM 1633 C C . ALA A 1 216 ? -11.107 -13.340 1.815 1.00 98.38 216 ALA A C 1
ATOM 1635 O O . ALA A 1 216 ? -11.098 -12.404 2.617 1.00 98.38 216 ALA A O 1
ATOM 1636 N N . ALA A 1 217 ? -11.393 -13.164 0.519 1.00 98.69 217 ALA A N 1
ATOM 1637 C CA . ALA A 1 217 ? -11.687 -11.863 -0.081 1.00 98.69 217 ALA A CA 1
ATOM 1638 C C . ALA A 1 217 ? -12.861 -11.157 0.617 1.00 98.69 217 ALA A C 1
ATOM 1640 O O . ALA A 1 217 ? -12.787 -9.969 0.932 1.00 98.69 217 ALA A O 1
ATOM 1641 N N . GLN A 1 218 ? -13.937 -11.891 0.921 1.00 98.69 218 GLN A N 1
ATOM 1642 C CA . GLN A 1 218 ? -15.104 -11.341 1.617 1.00 98.69 218 GLN A CA 1
ATOM 1643 C C . GLN A 1 218 ? -14.783 -10.884 3.045 1.00 98.69 218 GLN A C 1
ATOM 1645 O O . GLN A 1 218 ? -15.284 -9.844 3.478 1.00 98.69 218 GLN A O 1
ATOM 1650 N N . VAL A 1 219 ? -13.966 -11.639 3.786 1.00 98.62 219 VAL A N 1
ATOM 1651 C CA . VAL A 1 219 ? -13.523 -11.235 5.132 1.00 98.62 219 VAL A CA 1
ATOM 1652 C C . VAL A 1 219 ? -12.684 -9.962 5.054 1.00 98.62 219 VAL A C 1
ATOM 1654 O O . VAL A 1 219 ? -12.961 -9.009 5.784 1.00 98.62 219 VAL A O 1
ATOM 1657 N N . TYR A 1 220 ? -11.723 -9.899 4.129 1.00 98.50 220 TYR A N 1
ATOM 1658 C CA . TYR A 1 220 ? -10.881 -8.715 3.945 1.00 98.50 220 TYR A CA 1
ATOM 1659 C C . TYR A 1 220 ? -11.671 -7.489 3.488 1.00 98.50 220 TYR A C 1
ATOM 1661 O O . TYR A 1 220 ? -11.383 -6.385 3.947 1.00 98.50 220 TYR A O 1
ATOM 1669 N N . ARG A 1 221 ? -12.721 -7.666 2.677 1.00 98.69 221 ARG A N 1
ATOM 1670 C CA . ARG A 1 221 ? -13.623 -6.571 2.298 1.00 98.69 221 ARG A CA 1
ATOM 1671 C C . ARG A 1 221 ? -14.343 -5.987 3.512 1.00 98.69 221 ARG A C 1
ATOM 1673 O O . ARG A 1 221 ? -14.305 -4.776 3.710 1.00 98.69 221 ARG A O 1
ATOM 1680 N N . ARG A 1 222 ? -14.907 -6.835 4.380 1.00 98.56 222 ARG A N 1
ATOM 1681 C CA . ARG A 1 222 ? -15.532 -6.381 5.639 1.00 98.56 222 ARG A CA 1
ATOM 1682 C C . ARG A 1 222 ? -14.529 -5.699 6.565 1.00 98.56 222 ARG A C 1
ATOM 1684 O O . ARG A 1 222 ? -14.860 -4.706 7.208 1.00 98.56 222 ARG A O 1
ATOM 1691 N N . LEU A 1 223 ? -13.307 -6.220 6.645 1.00 98.19 223 LEU A N 1
ATOM 1692 C CA . LEU A 1 223 ? -12.244 -5.638 7.459 1.00 98.19 223 LEU A CA 1
ATOM 1693 C C . LEU A 1 223 ? -11.830 -4.254 6.927 1.00 98.19 223 LEU A C 1
ATOM 1695 O O . LEU A 1 223 ? -11.712 -3.313 7.709 1.00 98.19 223 LEU A O 1
ATOM 1699 N N . ALA A 1 224 ? -11.697 -4.104 5.606 1.00 98.44 224 ALA A N 1
ATOM 1700 C CA . ALA A 1 224 ? -11.439 -2.824 4.949 1.00 98.44 224 ALA A CA 1
ATOM 1701 C C . ALA A 1 224 ? -12.566 -1.813 5.204 1.00 98.44 224 ALA A C 1
ATOM 1703 O O . ALA A 1 224 ? -12.298 -0.683 5.604 1.00 98.44 224 ALA A O 1
ATOM 1704 N N . GLU A 1 225 ? -13.823 -2.228 5.035 1.00 98.56 225 GLU A N 1
ATOM 1705 C CA . GLU A 1 225 ? -14.999 -1.402 5.328 1.00 98.56 225 GLU A CA 1
ATOM 1706 C C . GLU A 1 225 ? -15.049 -0.981 6.799 1.00 98.56 225 GLU A C 1
ATOM 1708 O O . GLU A 1 225 ? -15.318 0.181 7.089 1.00 98.56 225 GLU A O 1
ATOM 1713 N N . THR A 1 226 ? -14.738 -1.883 7.732 1.00 98.69 226 THR A N 1
ATOM 1714 C CA . THR A 1 226 ? -14.722 -1.578 9.173 1.00 98.69 226 THR A CA 1
ATOM 1715 C C . THR A 1 226 ? -13.634 -0.562 9.520 1.00 98.69 226 THR A C 1
ATOM 1717 O O . THR A 1 226 ? -13.879 0.357 10.307 1.00 98.69 226 THR A O 1
ATOM 1720 N N . TRP A 1 227 ? -12.451 -0.668 8.905 1.00 98.38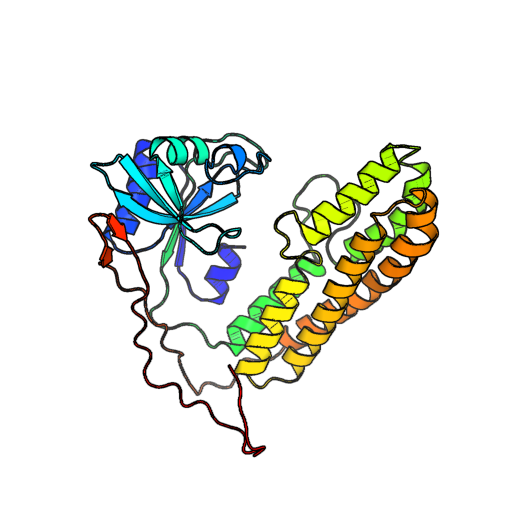 227 TRP A N 1
ATOM 1721 C CA . TRP A 1 227 ? -11.403 0.347 9.023 1.00 98.38 227 TRP A CA 1
ATOM 1722 C C . TRP A 1 227 ? -11.865 1.693 8.460 1.00 98.38 227 TRP A C 1
ATOM 1724 O O . TRP A 1 227 ? -11.786 2.700 9.164 1.00 98.38 227 TRP A O 1
ATOM 1734 N N . SER A 1 228 ? -12.418 1.714 7.244 1.00 98.31 228 SER A N 1
ATOM 1735 C CA . SER A 1 228 ? -12.940 2.935 6.620 1.00 98.31 228 SER A CA 1
ATOM 1736 C C . SER A 1 228 ? -14.066 3.580 7.438 1.00 98.31 228 SER A C 1
ATOM 1738 O O . SER A 1 228 ? -14.115 4.799 7.570 1.00 98.31 228 SER A O 1
ATOM 1740 N N . GLN A 1 229 ? -14.956 2.788 8.040 1.00 98.25 229 GLN A N 1
ATOM 1741 C CA . GLN A 1 229 ? -16.024 3.286 8.913 1.00 98.25 229 GLN A CA 1
ATOM 1742 C C . GLN A 1 229 ? -15.478 3.841 10.233 1.00 98.25 229 GLN A C 1
ATOM 1744 O O . GLN A 1 229 ? -15.929 4.891 10.688 1.00 98.25 229 GLN A O 1
ATOM 1749 N N . THR A 1 230 ? -14.491 3.167 10.833 1.00 98.31 230 THR A N 1
ATOM 1750 C CA . THR A 1 230 ? -13.777 3.660 12.023 1.00 98.31 230 THR A CA 1
ATOM 1751 C C . THR A 1 230 ? -13.144 5.023 11.745 1.00 98.31 230 THR A C 1
ATOM 1753 O O . THR A 1 230 ? -13.299 5.956 12.531 1.00 98.31 230 THR A O 1
ATOM 1756 N N . ALA A 1 231 ? -12.470 5.142 10.603 1.00 97.56 231 ALA A N 1
ATOM 1757 C CA . ALA A 1 231 ? -11.830 6.362 10.140 1.00 97.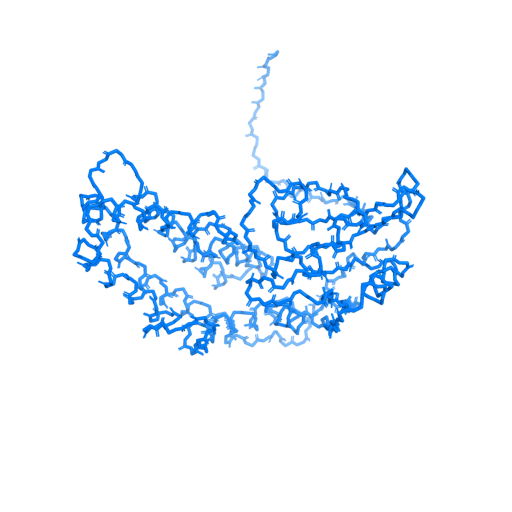56 231 ALA A CA 1
ATOM 1758 C C . ALA A 1 231 ? -12.855 7.479 9.878 1.00 97.56 231 ALA A C 1
ATOM 1760 O O . ALA A 1 231 ? -12.720 8.582 10.408 1.00 97.56 231 ALA A O 1
ATOM 1761 N N . ALA A 1 232 ? -13.938 7.177 9.158 1.00 97.31 232 ALA A N 1
ATOM 1762 C CA . ALA A 1 232 ? -14.991 8.145 8.859 1.00 97.31 232 ALA A CA 1
ATOM 1763 C C . ALA A 1 232 ? -15.675 8.675 10.131 1.00 97.31 232 ALA A C 1
ATOM 1765 O O . ALA A 1 232 ? -15.987 9.860 10.219 1.00 97.31 232 ALA A O 1
ATOM 1766 N N . ALA A 1 233 ? -15.859 7.826 11.148 1.00 97.50 233 ALA A N 1
ATOM 1767 C CA . ALA A 1 233 ? -16.367 8.238 12.457 1.00 97.50 233 ALA A CA 1
ATOM 1768 C C . ALA A 1 233 ? -15.399 9.164 13.222 1.00 97.50 233 ALA A C 1
ATOM 1770 O O . ALA A 1 233 ? -15.818 9.911 14.111 1.00 97.50 233 ALA A O 1
ATOM 1771 N N . ALA A 1 234 ? -14.111 9.142 12.876 1.00 96.75 234 ALA A N 1
ATOM 1772 C CA . ALA A 1 234 ? -13.067 9.964 13.477 1.00 96.75 234 ALA A CA 1
ATOM 1773 C C . ALA A 1 234 ? -13.008 11.389 12.899 1.00 96.75 234 ALA A C 1
ATOM 1775 O O . ALA A 1 234 ? -12.144 12.177 13.288 1.00 96.75 234 ALA A O 1
ATOM 1776 N N . VAL A 1 235 ? -13.955 11.779 12.043 1.00 94.88 235 VAL A N 1
ATOM 1777 C CA . VAL A 1 235 ? -14.127 13.154 11.558 1.00 94.88 235 VAL A CA 1
ATOM 1778 C C . VAL A 1 235 ? -15.594 13.577 11.638 1.00 94.88 235 VAL A C 1
ATOM 1780 O O . VAL A 1 235 ? -16.500 12.757 11.543 1.00 94.88 235 VAL A O 1
ATOM 1783 N N . GLY A 1 236 ? -15.850 14.866 11.852 1.00 91.94 236 GLY A N 1
ATOM 1784 C CA . GLY A 1 236 ? -17.210 15.403 11.917 1.00 91.94 236 GLY A CA 1
ATOM 1785 C C . GLY A 1 236 ? -17.347 16.577 12.888 1.00 91.94 236 GLY A C 1
ATOM 1786 O O . GLY A 1 236 ? -16.388 16.910 13.581 1.00 91.94 236 GLY A O 1
ATOM 1787 N N . PRO A 1 237 ? -18.535 17.207 12.947 1.00 92.12 237 PRO A N 1
ATOM 1788 C CA . PRO A 1 237 ? -18.760 18.426 13.728 1.00 92.12 237 PRO A CA 1
ATOM 1789 C C . PRO A 1 237 ? -18.976 18.185 15.231 1.00 92.12 237 PRO A C 1
ATOM 1791 O O . PRO A 1 237 ? -18.948 19.138 16.004 1.00 92.12 237 PRO A O 1
ATOM 1794 N N . ALA A 1 238 ? -19.227 16.941 15.654 1.00 95.00 238 ALA A N 1
ATOM 1795 C CA . ALA A 1 238 ? -19.417 16.608 17.065 1.00 95.00 238 ALA A CA 1
ATOM 1796 C C . ALA A 1 238 ? -18.099 16.727 17.863 1.00 95.00 238 ALA A C 1
ATOM 1798 O O . ALA A 1 238 ? -17.019 16.543 17.285 1.00 95.00 238 ALA A O 1
ATOM 1799 N N . PRO A 1 239 ? -18.161 16.979 19.186 1.00 95.88 239 PRO A N 1
ATOM 1800 C CA . PRO A 1 239 ? -16.977 17.009 20.040 1.00 95.88 239 PRO A CA 1
ATOM 1801 C C . PRO A 1 239 ? -16.123 15.741 19.903 1.00 95.88 239 PRO A C 1
ATOM 1803 O O . PRO A 1 239 ? -16.644 14.633 19.784 1.00 95.88 239 PRO A O 1
ATOM 1806 N N . ALA A 1 240 ? -14.798 15.894 19.932 1.00 96.56 240 ALA A N 1
ATOM 1807 C CA . ALA A 1 240 ? -13.855 14.799 19.694 1.00 96.56 240 ALA A CA 1
ATOM 1808 C C . ALA A 1 240 ? -14.049 13.602 20.639 1.00 96.56 240 ALA A C 1
ATOM 1810 O O . ALA A 1 240 ? -14.007 12.454 20.202 1.00 96.56 240 ALA A O 1
ATOM 1811 N N . VAL A 1 241 ? -14.315 13.875 21.921 1.00 96.25 241 VAL A N 1
ATOM 1812 C CA . VAL A 1 241 ? -14.578 12.842 22.934 1.00 96.25 241 VAL A CA 1
ATOM 1813 C C . VAL A 1 241 ? -15.849 12.057 22.601 1.00 96.25 241 VAL A C 1
ATOM 1815 O O . VAL A 1 241 ? -15.838 10.830 22.662 1.00 96.25 241 VAL A O 1
ATOM 1818 N N . ASP A 1 242 ? -16.912 12.733 22.161 1.00 95.50 242 ASP A N 1
ATOM 1819 C CA . ASP A 1 242 ? -18.166 12.075 21.781 1.00 95.50 242 ASP A CA 1
ATOM 1820 C C . ASP A 1 242 ? -17.971 11.197 20.540 1.00 95.50 242 ASP A C 1
ATOM 1822 O O . ASP A 1 242 ? -18.435 10.057 20.503 1.00 95.50 242 ASP A O 1
ATOM 1826 N N . ARG A 1 243 ? -17.226 11.688 19.537 1.00 96.69 243 ARG A N 1
ATOM 1827 C CA . ARG A 1 243 ? -16.874 10.908 18.336 1.00 96.69 243 ARG A CA 1
ATOM 1828 C C . ARG A 1 243 ? -16.079 9.655 18.704 1.00 96.69 243 ARG A C 1
ATOM 1830 O O . ARG A 1 243 ? -16.414 8.563 18.236 1.00 96.69 243 ARG A O 1
ATOM 1837 N N . LEU A 1 244 ? -15.072 9.803 19.568 1.00 97.62 244 LEU A N 1
ATOM 1838 C CA . LEU A 1 244 ? -14.252 8.699 20.059 1.00 97.62 244 LEU A CA 1
ATOM 1839 C C . LEU A 1 244 ? -15.109 7.632 20.757 1.00 97.62 244 LEU A C 1
ATOM 1841 O O . LEU A 1 244 ? -15.091 6.471 20.346 1.00 97.62 244 LEU A O 1
ATOM 1845 N N . LEU A 1 245 ? -15.868 8.026 21.783 1.00 92.94 245 LEU A N 1
ATOM 1846 C CA . LEU A 1 245 ? -16.573 7.093 22.665 1.00 92.94 245 LEU A CA 1
ATOM 1847 C C . LEU A 1 245 ? -17.832 6.493 22.021 1.00 92.94 245 LEU A C 1
ATOM 1849 O O . LEU A 1 245 ? -18.083 5.297 22.164 1.00 92.94 245 LEU A O 1
ATOM 1853 N N . ALA A 1 246 ? -18.623 7.286 21.291 1.00 90.88 246 ALA A N 1
ATOM 1854 C CA . ALA A 1 246 ? -19.902 6.825 20.744 1.00 90.88 246 ALA A CA 1
ATOM 1855 C C . ALA A 1 246 ? -19.764 6.062 19.414 1.00 90.88 246 ALA A C 1
ATOM 1857 O O . ALA A 1 246 ? -20.588 5.191 19.102 1.00 90.88 246 ALA A O 1
ATOM 1858 N N . ALA A 1 247 ? -18.748 6.385 18.606 1.00 95.50 247 ALA A N 1
ATOM 1859 C CA . ALA A 1 247 ? -18.640 5.883 17.238 1.00 95.50 247 ALA A CA 1
ATOM 1860 C C . ALA A 1 247 ? -17.318 5.163 16.960 1.00 95.50 247 ALA A C 1
ATOM 1862 O O . ALA A 1 247 ? -17.354 3.968 16.663 1.00 95.50 247 ALA A O 1
ATOM 1863 N N . VAL A 1 248 ? -16.172 5.842 17.080 1.00 98.19 248 VAL A N 1
ATOM 1864 C CA . VAL A 1 248 ? -14.860 5.286 16.691 1.00 98.19 248 VAL A CA 1
ATOM 1865 C C . VAL A 1 248 ? -14.568 4.004 17.465 1.00 98.19 248 VAL A C 1
ATOM 1867 O O . VAL A 1 248 ? -14.390 2.950 16.857 1.00 98.19 248 VAL A O 1
ATOM 1870 N N . ARG A 1 249 ? -14.606 4.055 18.801 1.00 97.69 249 ARG A N 1
ATOM 1871 C CA . ARG A 1 249 ? -14.308 2.904 19.663 1.00 97.69 249 ARG A CA 1
ATOM 1872 C C . ARG A 1 249 ? -15.273 1.738 19.453 1.00 97.69 249 ARG A C 1
ATOM 1874 O O . ARG A 1 249 ? -14.856 0.578 19.471 1.00 97.69 249 ARG A O 1
ATOM 1881 N N . ARG A 1 250 ? -16.556 2.047 19.245 1.00 97.19 250 ARG A N 1
ATOM 1882 C CA . ARG A 1 250 ? -17.623 1.061 19.029 1.00 97.19 250 ARG A CA 1
ATOM 1883 C C . ARG A 1 250 ? -17.445 0.310 17.709 1.00 97.19 250 ARG A C 1
ATOM 1885 O O . ARG A 1 250 ? -17.612 -0.903 17.690 1.00 97.19 250 ARG A O 1
ATOM 1892 N N . ILE A 1 251 ? -17.125 1.012 16.620 1.00 98.25 251 ILE A N 1
ATOM 1893 C CA . ILE A 1 251 ? -16.897 0.394 15.303 1.00 98.25 251 ILE A CA 1
ATOM 1894 C C . ILE A 1 251 ? -15.572 -0.380 15.319 1.00 98.25 251 ILE A C 1
ATOM 1896 O O . ILE A 1 251 ? -15.537 -1.552 14.941 1.00 98.25 251 ILE A O 1
ATOM 1900 N N . ALA A 1 252 ? -14.511 0.232 15.853 1.00 98.31 252 ALA A N 1
ATOM 1901 C CA . ALA A 1 252 ? -13.185 -0.372 15.946 1.00 98.31 252 ALA A CA 1
ATOM 1902 C C . ALA A 1 252 ? -13.167 -1.664 16.781 1.00 98.31 252 ALA A C 1
ATOM 1904 O O . ALA A 1 252 ? -12.330 -2.530 16.546 1.00 98.31 252 ALA A O 1
ATOM 1905 N N . ALA A 1 253 ? -14.113 -1.845 17.713 1.00 98.12 253 ALA A N 1
ATOM 1906 C CA . ALA A 1 253 ? -14.230 -3.048 18.540 1.00 98.12 253 ALA A CA 1
ATOM 1907 C C . ALA A 1 253 ? -14.347 -4.359 17.735 1.00 98.12 253 ALA A C 1
ATOM 1909 O O . ALA A 1 253 ? -13.982 -5.415 18.248 1.00 98.12 253 ALA A O 1
ATOM 1910 N N . ALA A 1 254 ? -14.834 -4.309 16.490 1.00 98.19 254 ALA A N 1
ATOM 1911 C CA . ALA A 1 254 ? -14.929 -5.483 15.621 1.00 98.19 254 ALA A CA 1
ATOM 1912 C C . ALA A 1 254 ? -13.593 -5.862 14.950 1.00 98.19 254 ALA A C 1
ATOM 1914 O O . ALA A 1 254 ? -13.420 -7.014 14.544 1.00 98.19 254 ALA A O 1
ATOM 1915 N N . LEU A 1 255 ? -12.646 -4.920 14.841 1.00 98.44 255 LEU A N 1
ATOM 1916 C CA . LEU A 1 255 ? -11.398 -5.099 14.093 1.00 98.44 255 LEU A CA 1
ATOM 1917 C C . LEU A 1 255 ? -10.553 -6.284 14.580 1.00 98.44 255 LEU A C 1
ATOM 1919 O O . LEU A 1 255 ? -10.138 -7.059 13.726 1.00 98.44 255 LEU A O 1
ATOM 1923 N N . PRO A 1 256 ? -10.321 -6.512 15.891 1.00 98.19 256 PRO A N 1
ATOM 1924 C CA . PRO A 1 256 ? -9.423 -7.583 16.322 1.00 98.19 256 PRO A CA 1
ATOM 1925 C C . PRO A 1 256 ? -9.950 -8.973 15.946 1.00 98.19 256 PRO A C 1
ATOM 1927 O O . PRO A 1 256 ? -9.196 -9.825 15.482 1.00 98.19 256 PRO A O 1
ATOM 1930 N N . ALA A 1 257 ? -11.261 -9.198 16.090 1.00 98.19 257 ALA A N 1
ATOM 1931 C CA . ALA A 1 257 ? -11.886 -10.465 15.720 1.00 98.19 257 ALA A CA 1
ATOM 1932 C C . ALA A 1 257 ? -11.886 -10.681 14.198 1.00 98.19 257 ALA A C 1
ATOM 1934 O O . ALA A 1 257 ? -11.586 -11.784 13.741 1.00 98.19 257 ALA A O 1
ATOM 1935 N N . LEU A 1 258 ? -12.183 -9.633 13.420 1.00 98.06 258 LEU A N 1
ATOM 1936 C CA . LEU A 1 258 ? -12.139 -9.689 11.956 1.00 98.06 258 LEU A CA 1
ATOM 1937 C C . LEU A 1 258 ? -10.713 -9.898 11.430 1.00 98.06 258 LEU A C 1
ATOM 1939 O O . LEU A 1 258 ? -10.529 -10.648 10.478 1.00 98.06 258 LEU A O 1
ATOM 1943 N N . GLU A 1 259 ? -9.708 -9.279 12.050 1.00 98.00 259 GLU A N 1
ATOM 1944 C CA . GLU A 1 259 ? -8.301 -9.432 11.671 1.00 98.00 259 GLU A CA 1
ATOM 1945 C C . GLU A 1 259 ? -7.829 -10.872 11.912 1.00 98.00 259 GLU A C 1
ATOM 1947 O O . GLU A 1 259 ? -7.242 -11.487 11.025 1.00 98.00 259 GLU A O 1
ATOM 1952 N N . LEU A 1 260 ? -8.161 -11.460 13.068 1.00 97.75 260 LEU A N 1
ATOM 1953 C CA . LEU A 1 260 ? -7.854 -12.866 13.354 1.00 97.75 260 LEU A CA 1
ATOM 1954 C C . LEU A 1 260 ? -8.568 -13.829 12.398 1.00 97.75 260 LEU A C 1
ATOM 1956 O O . LEU A 1 260 ? -7.990 -14.844 12.005 1.00 97.75 260 LEU A O 1
ATOM 1960 N N . ASP A 1 261 ? -9.813 -13.534 12.017 1.00 98.31 261 ASP A N 1
ATOM 1961 C CA . ASP A 1 261 ? -10.525 -14.329 11.016 1.00 98.31 261 ASP A CA 1
ATOM 1962 C C . ASP A 1 261 ? -9.882 -14.201 9.628 1.00 98.31 261 ASP A C 1
ATOM 1964 O O . ASP A 1 261 ? -9.659 -15.210 8.961 1.00 98.31 261 ASP A O 1
ATOM 1968 N N . GLY A 1 262 ? -9.489 -12.988 9.231 1.00 97.88 262 GLY A N 1
ATOM 1969 C CA . GLY A 1 262 ? -8.762 -12.726 7.988 1.00 97.88 262 GLY A CA 1
ATOM 1970 C C . GLY A 1 262 ? -7.448 -13.502 7.917 1.00 97.88 262 GLY A C 1
ATOM 1971 O O . GLY A 1 262 ? -7.225 -14.243 6.958 1.00 97.88 262 GLY A O 1
ATOM 1972 N N . VAL A 1 263 ? -6.626 -13.428 8.967 1.00 97.50 263 VAL A N 1
ATOM 1973 C CA . VAL A 1 263 ? -5.369 -14.189 9.071 1.00 97.50 263 VAL A CA 1
ATOM 1974 C C . VAL A 1 263 ? -5.629 -15.696 8.988 1.00 97.50 263 VAL A C 1
ATOM 1976 O O . VAL A 1 263 ? -4.926 -16.402 8.266 1.00 97.50 263 VAL A O 1
ATOM 1979 N N . ARG A 1 264 ? -6.673 -16.210 9.650 1.00 97.88 264 ARG A N 1
ATOM 1980 C CA . ARG A 1 264 ? -7.048 -17.631 9.560 1.00 97.88 264 ARG A CA 1
ATOM 1981 C C . ARG A 1 264 ? -7.447 -18.033 8.137 1.00 97.88 264 ARG A C 1
ATOM 1983 O O . ARG A 1 264 ? -7.057 -19.107 7.681 1.00 97.88 264 ARG A O 1
ATOM 1990 N N . LYS A 1 265 ? -8.208 -17.193 7.429 1.00 97.88 265 LYS A N 1
ATOM 1991 C CA . LYS A 1 265 ? -8.600 -17.449 6.035 1.00 97.88 265 LYS A CA 1
ATOM 1992 C C . LYS A 1 265 ? -7.398 -17.423 5.093 1.00 97.88 265 LYS A C 1
ATOM 1994 O O . LYS A 1 265 ? -7.284 -18.321 4.265 1.00 97.88 265 LYS A O 1
ATOM 1999 N N . LEU A 1 266 ? -6.466 -16.483 5.260 1.00 97.38 266 LEU A N 1
ATOM 2000 C CA . LEU A 1 266 ? -5.210 -16.495 4.500 1.00 97.38 266 LEU A CA 1
ATOM 2001 C C . LEU A 1 266 ? -4.371 -17.737 4.797 1.00 97.38 266 LEU A C 1
ATOM 2003 O O . LEU A 1 266 ? -3.819 -18.325 3.872 1.00 97.38 266 LEU A O 1
ATOM 2007 N N . ALA A 1 267 ? -4.312 -18.183 6.054 1.00 96.62 267 ALA A N 1
ATOM 2008 C CA . ALA A 1 267 ? -3.586 -19.399 6.416 1.00 96.62 267 ALA A CA 1
ATOM 2009 C C . ALA A 1 267 ? -4.178 -20.633 5.720 1.00 96.62 267 ALA A C 1
ATOM 2011 O O . ALA A 1 267 ? -3.432 -21.471 5.220 1.00 96.62 267 ALA A O 1
ATOM 2012 N N . ALA A 1 268 ? -5.508 -20.709 5.610 1.00 96.12 268 ALA A N 1
ATOM 2013 C CA . ALA A 1 268 ? -6.179 -21.770 4.864 1.00 96.12 268 ALA A CA 1
ATOM 2014 C C . ALA A 1 268 ? -5.851 -21.740 3.360 1.00 96.12 268 ALA A C 1
ATOM 2016 O O . ALA A 1 268 ? -5.786 -22.798 2.740 1.00 96.12 268 ALA A O 1
ATOM 2017 N N . VAL A 1 269 ? -5.616 -20.563 2.769 1.00 95.62 269 VAL A N 1
ATOM 2018 C CA . VAL A 1 269 ? -5.129 -20.446 1.382 1.00 95.62 269 VAL A CA 1
ATOM 2019 C C . VAL A 1 269 ? -3.657 -20.861 1.287 1.00 95.62 269 VAL A C 1
ATOM 2021 O O . VAL A 1 269 ? -3.298 -21.648 0.414 1.00 95.62 269 VAL A O 1
ATOM 2024 N N . GLY A 1 270 ? -2.811 -20.389 2.206 1.00 92.75 270 GLY A N 1
ATOM 2025 C CA . GLY A 1 270 ? -1.364 -20.619 2.180 1.00 92.75 270 GLY A CA 1
ATOM 2026 C C . GLY A 1 270 ? -0.921 -22.051 2.494 1.00 92.75 270 GLY A C 1
ATOM 2027 O O . GLY A 1 270 ? 0.161 -22.457 2.084 1.00 92.75 270 GLY A O 1
ATOM 2028 N N . GLN A 1 271 ? -1.747 -22.841 3.185 1.00 88.31 271 GLN A N 1
ATOM 2029 C CA . GLN A 1 271 ? -1.453 -24.245 3.517 1.00 88.31 271 GLN A CA 1
ATOM 2030 C C . GLN A 1 271 ? -1.844 -25.239 2.414 1.00 88.31 271 GLN A C 1
ATOM 2032 O O . GLN A 1 271 ? -1.645 -26.445 2.577 1.00 88.31 271 GLN A O 1
ATOM 2037 N N . ARG A 1 272 ? -2.431 -24.778 1.304 1.00 76.12 272 ARG A N 1
ATOM 2038 C CA . ARG A 1 272 ? -2.905 -25.684 0.255 1.00 76.12 272 ARG A CA 1
ATOM 2039 C C . ARG A 1 272 ? -1.757 -26.094 -0.667 1.00 76.12 272 ARG A C 1
ATOM 2041 O O . ARG A 1 272 ? -1.052 -25.220 -1.170 1.00 76.12 272 ARG A O 1
ATOM 2048 N N . PRO A 1 273 ? -1.573 -27.404 -0.915 1.00 58.25 273 PRO A N 1
ATOM 2049 C CA . PRO A 1 273 ? -0.565 -27.866 -1.855 1.00 58.25 273 PRO A CA 1
ATOM 2050 C C . PRO A 1 273 ? -0.863 -27.305 -3.251 1.00 58.25 273 PRO A C 1
ATOM 2052 O O . PRO A 1 273 ? -2.026 -27.183 -3.653 1.00 58.25 273 PRO A O 1
ATOM 2055 N N . GLY A 1 274 ? 0.200 -26.959 -3.984 1.00 56.09 274 GLY A N 1
ATOM 2056 C CA . GLY A 1 274 ? 0.099 -26.701 -5.420 1.00 56.09 274 GLY A CA 1
ATOM 2057 C C . GLY A 1 274 ? -0.487 -27.926 -6.136 1.00 56.09 274 GLY A C 1
ATOM 2058 O O . GLY A 1 274 ? -0.397 -29.037 -5.606 1.00 56.09 274 GLY A O 1
ATOM 2059 N N . PRO A 1 275 ? -1.130 -27.753 -7.301 1.00 50.72 275 PRO A N 1
ATOM 2060 C CA . PRO A 1 275 ? -1.665 -28.892 -8.037 1.00 50.72 275 PRO A CA 1
ATOM 2061 C C . PRO A 1 275 ? -0.538 -29.875 -8.389 1.00 50.72 275 PRO A C 1
ATOM 2063 O O . PRO A 1 275 ? 0.583 -29.455 -8.688 1.00 50.72 275 PRO A O 1
ATOM 2066 N N . ASP A 1 276 ? -0.843 -31.178 -8.393 1.00 44.06 276 ASP A N 1
ATOM 2067 C CA . ASP A 1 276 ? 0.010 -32.165 -9.057 1.00 44.06 276 ASP A CA 1
ATOM 2068 C C . ASP A 1 276 ? 0.207 -31.710 -10.507 1.00 44.06 276 ASP A C 1
ATOM 2070 O O . ASP A 1 276 ? -0.762 -31.446 -11.219 1.00 44.06 276 ASP A O 1
ATOM 2074 N N . CYS A 1 277 ? 1.473 -31.556 -10.899 1.00 42.91 277 CYS A N 1
ATOM 2075 C CA . CYS A 1 277 ? 1.937 -30.991 -12.164 1.00 42.91 277 CYS A CA 1
ATOM 2076 C C . CYS A 1 277 ? 1.054 -31.370 -13.369 1.00 42.91 277 CYS A C 1
ATOM 2078 O O . CYS A 1 277 ? 1.253 -32.406 -13.997 1.00 42.91 277 CYS A O 1
ATOM 2080 N N . SER A 1 278 ? 0.109 -30.505 -13.732 1.00 39.09 278 SER A N 1
ATOM 2081 C CA . SER A 1 278 ? -0.307 -30.276 -15.113 1.00 39.09 278 SER A CA 1
ATOM 2082 C C . SER A 1 278 ? -1.231 -29.060 -15.186 1.00 39.09 278 SER A C 1
ATOM 2084 O O . SER A 1 278 ? -2.186 -28.940 -14.426 1.00 39.09 278 SER A O 1
ATOM 2086 N N . VAL A 1 279 ? -0.953 -28.226 -16.189 1.00 38.94 279 VAL A N 1
ATOM 2087 C CA . VAL A 1 279 ? -1.817 -27.227 -16.837 1.00 38.94 279 VAL A CA 1
ATOM 2088 C C . VAL A 1 279 ? -1.461 -25.746 -16.612 1.00 38.94 279 VAL A C 1
ATOM 2090 O O . VAL A 1 279 ? -1.623 -25.178 -15.542 1.00 38.94 279 VAL A O 1
ATOM 2093 N N . ALA A 1 280 ? -1.089 -25.166 -17.764 1.00 36.50 280 ALA A N 1
ATOM 2094 C CA . ALA A 1 280 ? -1.113 -23.775 -18.218 1.00 36.50 280 ALA A CA 1
ATOM 2095 C C . ALA A 1 280 ? -0.148 -22.775 -17.566 1.00 36.50 280 ALA A C 1
ATOM 2097 O O . ALA A 1 280 ? -0.508 -21.990 -16.695 1.00 36.50 280 ALA A O 1
ATOM 2098 N N . ALA A 1 281 ? 1.057 -22.707 -18.141 1.00 38.66 281 ALA A N 1
ATOM 2099 C CA . ALA A 1 281 ? 1.831 -21.474 -18.168 1.00 38.66 281 ALA A CA 1
ATOM 2100 C C . ALA A 1 281 ? 0.972 -20.367 -18.805 1.00 38.66 281 ALA A C 1
ATOM 2102 O O . ALA A 1 281 ? 0.636 -20.441 -19.989 1.00 38.66 281 ALA A O 1
ATOM 2103 N N . ALA A 1 282 ? 0.596 -19.358 -18.021 1.00 41.09 282 ALA A N 1
ATOM 2104 C CA . ALA A 1 282 ? 0.085 -18.119 -18.579 1.00 41.09 282 ALA A CA 1
ATOM 2105 C C . ALA A 1 282 ? 1.248 -17.442 -19.312 1.00 41.09 282 ALA A C 1
ATOM 2107 O O . ALA A 1 282 ? 2.271 -17.114 -18.707 1.00 41.09 282 ALA A O 1
ATOM 2108 N N . THR A 1 283 ? 1.123 -17.285 -20.627 1.00 35.53 283 THR A N 1
ATOM 2109 C CA . THR A 1 283 ? 2.064 -16.481 -21.402 1.00 35.53 283 THR A CA 1
ATOM 2110 C C . THR A 1 283 ? 1.859 -15.035 -20.976 1.00 35.53 283 THR A C 1
ATOM 2112 O O . THR A 1 283 ? 0.798 -14.463 -21.216 1.00 35.53 283 THR A O 1
ATOM 2115 N N . VAL A 1 284 ? 2.843 -14.457 -20.293 1.00 40.09 284 VAL A N 1
ATOM 2116 C CA . VAL A 1 284 ? 2.869 -13.013 -20.067 1.00 40.09 284 VAL A CA 1
ATOM 2117 C C . VAL A 1 284 ? 3.010 -12.364 -21.436 1.00 40.09 284 VAL A C 1
ATOM 2119 O O . VAL A 1 284 ? 3.891 -12.750 -22.207 1.00 40.09 284 VAL A O 1
ATOM 2122 N N . GLU A 1 285 ? 2.157 -11.389 -21.754 1.00 39.34 285 GLU A N 1
ATOM 2123 C CA . GLU A 1 285 ? 2.485 -10.412 -22.791 1.00 39.34 285 GLU A CA 1
ATOM 2124 C C . GLU A 1 285 ? 3.757 -9.691 -22.328 1.00 39.34 285 GLU A C 1
ATOM 2126 O O . GLU A 1 285 ? 3.724 -8.745 -21.544 1.00 39.34 285 GLU A O 1
ATOM 2131 N N . LEU A 1 286 ? 4.907 -10.234 -22.729 1.00 42.19 286 LEU A N 1
ATOM 2132 C CA . LEU A 1 286 ? 6.217 -9.669 -22.457 1.00 42.19 286 LEU A CA 1
ATOM 2133 C C . LEU A 1 286 ? 6.251 -8.254 -23.033 1.00 42.19 286 LEU A C 1
ATOM 2135 O O . LEU A 1 286 ? 6.024 -8.055 -24.229 1.00 42.19 286 LEU A O 1
ATOM 2139 N N . TRP A 1 287 ? 6.553 -7.289 -22.166 1.00 39.72 287 TRP A N 1
ATOM 2140 C CA . TRP A 1 287 ? 6.902 -5.922 -22.527 1.00 39.72 287 TRP A CA 1
ATOM 2141 C C . TRP A 1 287 ? 7.908 -5.959 -23.678 1.00 39.72 287 TRP A C 1
ATOM 2143 O O . TRP A 1 287 ? 9.020 -6.465 -23.522 1.00 39.72 287 TRP A O 1
ATOM 2153 N N . ARG A 1 288 ? 7.511 -5.472 -24.855 1.00 38.75 288 ARG A N 1
ATOM 2154 C CA . ARG A 1 288 ? 8.437 -5.293 -25.971 1.00 38.75 288 ARG A CA 1
ATOM 2155 C C . ARG A 1 288 ? 8.906 -3.849 -25.989 1.00 38.75 288 ARG A C 1
ATOM 2157 O O . ARG A 1 288 ? 8.107 -2.921 -26.070 1.00 38.75 288 ARG A O 1
ATOM 2164 N N . ALA A 1 289 ? 10.222 -3.718 -25.888 1.00 37.84 289 ALA A N 1
ATOM 2165 C CA . ALA A 1 289 ? 10.988 -2.513 -26.134 1.00 37.84 289 ALA A CA 1
ATOM 2166 C C . ALA A 1 289 ? 10.686 -1.927 -27.520 1.00 37.84 289 ALA A C 1
ATOM 2168 O O . ALA A 1 289 ? 10.363 -2.673 -28.442 1.00 37.84 289 ALA A O 1
ATOM 2169 N N . ASP A 1 290 ? 10.883 -0.616 -27.647 1.00 40.66 290 ASP A N 1
ATOM 2170 C CA . ASP A 1 290 ? 10.899 0.167 -28.892 1.00 40.66 290 ASP A CA 1
ATOM 2171 C C . ASP A 1 290 ? 9.559 0.769 -29.347 1.00 40.66 290 ASP A C 1
ATOM 2173 O O . ASP A 1 290 ? 9.154 0.655 -30.505 1.00 40.66 290 ASP A O 1
ATOM 2177 N N . LEU A 1 291 ? 8.904 1.527 -28.458 1.00 42.91 291 LEU A N 1
ATOM 2178 C CA . LEU A 1 291 ? 7.946 2.557 -28.872 1.00 42.91 291 LEU A CA 1
ATOM 2179 C C . LEU A 1 291 ? 8.617 3.935 -28.801 1.00 42.91 291 LEU A C 1
ATOM 2181 O O . LEU A 1 291 ? 8.790 4.510 -27.727 1.00 42.91 291 LEU A O 1
ATOM 2185 N N . VAL A 1 292 ? 8.972 4.493 -29.960 1.00 45.59 292 VAL A N 1
ATOM 2186 C CA . VAL A 1 292 ? 9.241 5.932 -30.085 1.00 45.59 292 VAL A CA 1
ATOM 2187 C C . VAL A 1 292 ? 7.907 6.615 -30.359 1.00 45.59 292 VAL A C 1
ATOM 2189 O O . VAL A 1 292 ? 7.336 6.453 -31.437 1.00 45.59 292 VAL A O 1
ATOM 2192 N N . VAL A 1 293 ? 7.398 7.365 -29.382 1.00 47.81 293 VAL A N 1
ATOM 2193 C CA . VAL A 1 293 ? 6.186 8.185 -29.533 1.00 47.81 293 VAL A CA 1
ATOM 2194 C C . VAL A 1 293 ? 6.603 9.641 -29.388 1.00 47.81 293 VAL A C 1
ATOM 2196 O O . VAL A 1 293 ? 7.149 10.023 -28.356 1.00 47.81 293 VAL A O 1
ATOM 2199 N N . ASP A 1 294 ? 6.385 10.432 -30.440 1.00 44.69 294 ASP A N 1
ATOM 2200 C CA . ASP A 1 294 ? 6.706 11.866 -30.500 1.00 44.69 294 ASP A CA 1
ATOM 2201 C C . ASP A 1 294 ? 8.178 12.212 -30.187 1.00 44.69 294 ASP A C 1
ATOM 2203 O O . ASP A 1 294 ? 8.471 13.243 -29.592 1.00 44.69 294 ASP A O 1
ATOM 2207 N N . GLY A 1 295 ? 9.118 11.341 -30.573 1.00 45.97 295 GLY A N 1
ATOM 2208 C CA . GLY A 1 295 ? 10.559 11.541 -30.347 1.00 45.97 295 GLY A CA 1
ATOM 2209 C C . GLY A 1 295 ? 11.066 11.095 -28.970 1.00 45.97 295 GLY A C 1
ATOM 2210 O O . GLY A 1 295 ? 12.273 11.040 -28.760 1.00 45.97 295 GLY A O 1
ATOM 2211 N N . VAL A 1 296 ? 10.173 10.683 -28.065 1.00 47.34 296 VAL A N 1
ATOM 2212 C CA . VAL A 1 296 ? 10.530 10.167 -26.736 1.00 47.34 296 VAL A CA 1
ATOM 2213 C C . VAL A 1 296 ? 10.688 8.648 -26.797 1.00 47.34 296 VAL A C 1
ATOM 2215 O O . VAL A 1 296 ? 9.768 7.947 -27.233 1.00 47.34 296 VAL A O 1
ATOM 2218 N N . ARG A 1 297 ? 11.823 8.114 -26.319 1.00 54.56 297 ARG A N 1
ATOM 2219 C CA . ARG A 1 297 ? 11.968 6.662 -26.110 1.00 54.56 297 ARG A CA 1
ATOM 2220 C C . ARG A 1 297 ? 11.069 6.243 -24.956 1.00 54.56 297 ARG A C 1
ATOM 2222 O O . ARG A 1 297 ? 11.230 6.746 -23.844 1.00 54.56 297 ARG A O 1
ATOM 2229 N N . ARG A 1 298 ? 10.129 5.334 -25.213 1.00 51.41 298 ARG A N 1
ATOM 2230 C CA . ARG A 1 298 ? 9.236 4.770 -24.200 1.00 51.41 298 ARG A CA 1
ATOM 2231 C C . ARG A 1 298 ? 9.281 3.251 -24.229 1.00 51.41 298 ARG A C 1
ATOM 2233 O O . ARG A 1 298 ? 9.313 2.630 -25.291 1.00 51.41 298 ARG A O 1
ATOM 2240 N N . VAL A 1 299 ? 9.187 2.660 -23.046 1.00 50.09 299 VAL A N 1
ATOM 2241 C CA . VAL A 1 299 ? 8.763 1.269 -22.890 1.00 50.09 299 VAL A CA 1
ATOM 2242 C C . VAL A 1 299 ? 7.238 1.254 -22.773 1.00 50.09 299 VAL A C 1
ATOM 2244 O O . VAL A 1 299 ? 6.678 1.997 -21.967 1.00 50.09 299 VAL A O 1
ATOM 2247 N N . GLY A 1 300 ? 6.547 0.443 -23.576 1.00 42.84 300 GLY A N 1
ATOM 2248 C CA . GLY A 1 300 ? 5.084 0.347 -23.545 1.00 42.84 300 GLY A CA 1
ATOM 2249 C C . GLY A 1 300 ? 4.564 -1.055 -23.857 1.00 42.84 300 GLY A C 1
ATOM 2250 O O . GLY A 1 300 ? 5.297 -1.914 -24.341 1.00 42.84 300 GLY A O 1
ATOM 2251 N N . VAL A 1 301 ? 3.283 -1.284 -23.557 1.00 37.75 301 VAL A N 1
ATOM 2252 C CA . VAL A 1 301 ? 2.580 -2.546 -23.830 1.00 37.75 301 VAL A CA 1
ATOM 2253 C C . VAL A 1 301 ? 1.913 -2.453 -25.201 1.00 37.75 301 VAL A C 1
ATOM 2255 O O . VAL A 1 301 ? 0.995 -1.657 -25.399 1.00 37.75 301 VAL A O 1
ATOM 2258 N N . LEU A 1 302 ? 2.343 -3.280 -26.155 1.00 32.19 302 LEU A N 1
ATOM 2259 C CA . LEU A 1 302 ? 1.557 -3.553 -27.358 1.00 32.19 302 LEU A CA 1
ATOM 2260 C C . LEU A 1 302 ? 0.479 -4.575 -26.992 1.00 32.19 302 LEU A C 1
ATOM 2262 O O . LEU A 1 302 ? 0.722 -5.773 -27.085 1.00 32.19 302 LEU A O 1
ATOM 2266 N N . SER A 1 303 ? -0.706 -4.113 -26.588 1.00 32.56 303 SER A N 1
ATOM 2267 C CA . SER A 1 303 ? -1.853 -5.021 -26.512 1.00 32.56 303 SER A CA 1
ATOM 2268 C C . SER A 1 303 ? -2.279 -5.385 -27.937 1.00 32.56 303 SER A C 1
ATOM 2270 O O . SER A 1 303 ? -2.746 -4.538 -28.703 1.00 32.56 303 SER A O 1
ATOM 2272 N N . GLN A 1 304 ? -2.114 -6.648 -28.326 1.00 29.42 304 GLN A N 1
ATOM 2273 C CA . GLN A 1 304 ? -2.966 -7.213 -29.365 1.00 29.42 304 GLN A CA 1
ATOM 2274 C C . GLN A 1 304 ? -4.169 -7.811 -28.649 1.00 29.42 304 GLN A C 1
ATOM 2276 O O . GLN A 1 304 ? -4.188 -8.992 -28.315 1.00 29.42 304 GLN A O 1
ATOM 2281 N N . CYS A 1 305 ? -5.202 -6.996 -28.428 1.00 27.55 305 CYS A N 1
ATOM 2282 C CA . CYS A 1 305 ? -6.526 -7.534 -28.142 1.00 27.55 305 CYS A CA 1
ATOM 2283 C C . CYS A 1 305 ? -6.986 -8.377 -29.346 1.00 27.55 305 CYS A C 1
ATOM 2285 O O . CYS A 1 305 ? -7.597 -7.871 -30.286 1.00 27.55 305 CYS A O 1
ATOM 2287 N N . GLY A 1 306 ? -6.699 -9.680 -29.321 1.00 29.38 306 GLY A N 1
ATOM 2288 C CA . GLY A 1 306 ? -7.536 -10.671 -29.991 1.00 29.38 306 GLY A CA 1
ATOM 2289 C C . GLY A 1 306 ? -8.940 -10.634 -29.371 1.00 29.38 306 GLY A C 1
ATOM 2290 O O . GLY A 1 306 ? -9.082 -10.226 -28.217 1.00 29.38 306 GLY A O 1
ATOM 2291 N N . PRO A 1 307 ? -10.000 -11.005 -30.109 1.00 27.45 307 PRO A N 1
ATOM 2292 C CA . PRO A 1 307 ? -11.368 -10.750 -29.685 1.00 27.45 307 PRO A CA 1
ATOM 2293 C C . PRO A 1 307 ? -11.676 -11.559 -28.424 1.00 27.45 307 PRO A C 1
ATOM 2295 O O . PRO A 1 307 ? -11.933 -12.762 -28.485 1.00 27.45 307 PRO A O 1
ATOM 2298 N N . CYS A 1 308 ? -11.668 -10.889 -27.274 1.00 25.61 308 CYS A N 1
ATOM 2299 C CA . CYS A 1 308 ? -12.233 -11.424 -26.052 1.00 25.61 308 CYS A CA 1
ATOM 2300 C C . CYS A 1 308 ? -13.737 -11.571 -26.310 1.00 25.61 308 CYS A C 1
ATOM 2302 O O . CYS A 1 308 ? -14.479 -10.588 -26.354 1.00 25.61 308 CYS A O 1
ATOM 2304 N N . ARG A 1 309 ? -14.178 -12.803 -26.597 1.00 26.16 309 ARG A N 1
ATOM 2305 C CA . ARG A 1 309 ? -15.598 -13.145 -26.656 1.00 26.16 309 ARG A CA 1
ATOM 2306 C C . ARG A 1 309 ? -16.178 -12.854 -25.280 1.00 26.16 309 ARG A C 1
ATOM 2308 O O . ARG A 1 309 ? -16.003 -13.638 -24.353 1.00 26.16 309 ARG A O 1
ATOM 2315 N N . VAL A 1 310 ? -16.886 -11.736 -25.179 1.00 27.22 310 VAL A N 1
ATOM 2316 C CA . VAL A 1 310 ? -17.870 -11.499 -24.131 1.00 27.22 310 VAL A CA 1
ATOM 2317 C C . VAL A 1 310 ? -18.820 -12.695 -24.161 1.00 27.22 310 VAL A C 1
ATOM 2319 O O . VAL A 1 310 ? -19.591 -12.867 -25.106 1.00 27.22 310 VAL A O 1
ATOM 2322 N N . LEU A 1 311 ? -18.712 -13.573 -23.165 1.00 27.47 311 LEU A N 1
ATOM 2323 C CA . LEU A 1 311 ? -19.723 -14.584 -22.892 1.00 27.47 311 LEU A CA 1
ATOM 2324 C C . LEU A 1 311 ? -20.959 -13.829 -22.399 1.00 27.47 311 LEU A C 1
ATOM 2326 O O . LEU A 1 311 ? -21.086 -13.513 -21.220 1.00 27.47 311 LEU A O 1
ATOM 2330 N N . GLY A 1 312 ? -21.825 -13.463 -23.343 1.00 24.75 312 GLY A N 1
ATOM 2331 C CA . GLY A 1 312 ? -23.123 -12.878 -23.057 1.00 24.75 312 GLY A CA 1
ATOM 2332 C C . GLY A 1 312 ? -23.981 -13.869 -22.277 1.00 24.75 312 GLY A C 1
ATOM 2333 O O . GLY A 1 312 ? -24.197 -14.999 -22.716 1.00 24.75 312 GLY A O 1
ATOM 2334 N N . HIS A 1 313 ? -24.481 -13.436 -21.124 1.00 26.97 313 HIS A N 1
ATOM 2335 C CA . HIS A 1 313 ? -25.662 -14.043 -20.527 1.00 26.97 313 HIS A CA 1
ATOM 2336 C C . HIS A 1 313 ? -26.891 -13.669 -21.376 1.00 26.97 313 HIS A C 1
ATOM 2338 O O . HIS A 1 313 ? -27.010 -12.507 -21.770 1.00 26.97 313 HIS A O 1
ATOM 2344 N N . PRO A 1 314 ? -27.806 -14.613 -21.668 1.00 28.48 314 PRO A N 1
ATOM 2345 C CA . PRO A 1 314 ? -29.029 -14.315 -22.392 1.00 28.48 314 PRO A CA 1
ATOM 2346 C C . PRO A 1 314 ? -30.051 -13.724 -21.417 1.00 28.48 314 PRO A C 1
ATOM 2348 O O . PRO A 1 314 ? -30.327 -14.298 -20.364 1.00 28.48 314 PRO A O 1
ATOM 2351 N N . GLY A 1 315 ? -30.604 -12.573 -21.775 1.00 26.86 315 GLY A N 1
ATOM 2352 C CA . GLY A 1 315 ? -31.648 -11.900 -21.017 1.00 26.86 315 GLY A CA 1
ATOM 2353 C C . GLY A 1 315 ? -32.100 -10.666 -21.773 1.00 26.86 315 GLY A C 1
ATOM 2354 O O . GLY A 1 315 ? -31.600 -9.575 -21.527 1.00 26.86 315 GLY A O 1
ATOM 2355 N N . GLU A 1 316 ? -32.990 -10.886 -22.739 1.00 28.14 316 GLU A N 1
ATOM 2356 C CA . GLU A 1 316 ? -33.816 -9.868 -23.387 1.00 28.14 316 GLU A CA 1
ATOM 2357 C C . GLU A 1 316 ? -34.404 -8.907 -22.351 1.00 28.14 316 GLU A C 1
ATOM 2359 O O . GLU A 1 316 ? -34.998 -9.375 -21.385 1.00 28.14 316 GLU A O 1
ATOM 2364 N N . LEU A 1 317 ? -34.310 -7.597 -22.594 1.00 30.36 317 LEU A N 1
ATOM 2365 C CA . LEU A 1 317 ? -35.469 -6.706 -22.564 1.00 30.36 317 LEU A CA 1
ATOM 2366 C C . LEU A 1 317 ? -35.243 -5.561 -23.562 1.00 30.36 317 LEU A C 1
ATOM 2368 O O . LEU A 1 317 ? -34.199 -4.910 -23.572 1.00 30.36 317 LEU A O 1
ATOM 2372 N N . ASP A 1 318 ? -36.248 -5.415 -24.418 1.00 28.22 318 ASP A N 1
ATOM 2373 C CA . ASP A 1 318 ? -36.439 -4.449 -25.492 1.00 28.22 318 ASP A CA 1
ATOM 2374 C C . ASP A 1 318 ? -36.244 -2.978 -25.095 1.00 28.22 318 ASP A C 1
ATOM 2376 O O . ASP A 1 318 ? -36.599 -2.564 -23.995 1.00 28.22 318 ASP A O 1
ATOM 2380 N N . GLY A 1 319 ? -35.826 -2.194 -26.094 1.00 25.91 319 GLY A N 1
ATOM 2381 C CA . GLY A 1 319 ? -36.720 -1.177 -26.656 1.00 25.91 319 GLY A CA 1
ATOM 2382 C C . GLY A 1 319 ? -36.668 0.237 -26.078 1.00 25.91 319 GLY A C 1
ATOM 2383 O O . GLY A 1 319 ? -37.005 0.465 -24.924 1.00 25.91 319 GLY A O 1
ATOM 2384 N N . ASP A 1 320 ? -36.391 1.161 -26.999 1.00 27.86 320 ASP A N 1
ATOM 2385 C CA . ASP A 1 320 ? -36.777 2.579 -27.038 1.00 27.86 320 ASP A CA 1
ATOM 2386 C C . ASP A 1 320 ? -35.924 3.580 -26.227 1.00 27.86 320 ASP A C 1
ATOM 2388 O O . ASP A 1 320 ? -35.792 3.508 -25.011 1.00 27.86 320 ASP A O 1
ATOM 2392 N N . GLU A 1 321 ? -35.128 4.412 -26.921 1.00 27.55 321 GLU A N 1
ATOM 2393 C CA . GLU A 1 321 ? -35.474 5.783 -27.385 1.00 27.55 321 GLU A CA 1
ATOM 2394 C C . GLU A 1 321 ? -35.373 6.775 -26.196 1.00 27.55 321 GLU A C 1
ATOM 2396 O O . GLU A 1 321 ? -35.984 6.582 -25.155 1.00 27.55 321 GLU A O 1
ATOM 2401 N N . VAL A 1 322 ? -34.543 7.823 -26.193 1.00 31.30 322 VAL A N 1
ATOM 2402 C CA . VAL A 1 322 ? -34.690 9.087 -26.936 1.00 31.30 322 VAL A CA 1
ATOM 2403 C C . VAL A 1 322 ? -33.495 10.005 -26.572 1.00 31.30 322 VAL A C 1
ATOM 2405 O O . VAL A 1 322 ? -33.068 10.002 -25.421 1.00 31.30 322 VAL A O 1
ATOM 2408 N N . ALA A 1 323 ? -33.030 10.766 -27.577 1.00 33.28 323 ALA A N 1
ATOM 2409 C CA . ALA A 1 323 ? -32.359 12.089 -27.596 1.00 33.28 323 ALA A CA 1
ATOM 2410 C C . ALA A 1 323 ? -31.470 12.573 -26.430 1.00 33.28 323 ALA A C 1
ATOM 2412 O O . ALA A 1 323 ? -31.962 12.749 -25.295 1.00 33.28 323 ALA A O 1
#

Secondary structure (DSSP, 8-state):
-HHHHHHHHT-EEEEE--S-HHHHHHHHHHHHHTT--EEEEE-GGG-TT-S-----TTEEEEEEEEETTTTEEEEE-TT-SS-EEEEHHHHHHHTS---SSS--TT-EEEEE--SSPPPHHHHHHHHHHHHHHHHHSPPP-SS--S--HHHHHHHHHHHGGGHHHHSTTHHHHHHHHHHHHHHHTSSSTTTTTHHHHHHHHHHHHHHHT-HHHHHHHHHHHHHHHHHHHHHHHTSSSS-HHHHIIIIIHHHHTTHHHHHHHHHHHHHHHHTSPPPSS-S--------EEEEEETTEEEEE-----------PPP---------